Protein 4UA3 (pdb70)

Solvent-accessible surface area: 20603 Å² total

Radius of gyration: 23.06 Å; Cα contacts (8 Å, |Δi|>4): 602; chains: 2; bounding box: 67×51×60 Å

CATH classification: 3.40.630.30

Organism: Schizosaccharomyces pombe (strain 972 / ATCC 24843) (NCBI:txid284812)

Structure (mmCIF, N/CA/C/O backbone):
data_4UA3
#
_entry.id   4UA3
#
_cell.length_a   114.701
_cell.length_b   42.629
_cell.length_c   85.417
_cell.angle_alpha   90.00
_cell.angle_beta   98.68
_cell.angle_gamma   90.00
#
_symmetry.space_group_name_H-M   'C 1 2 1'
#
loop_
_entity.id
_entity.type
_entity.pdbx_description
1 polymer 'Uncharacterized N-acetyltransferase C825.04c'
2 non-polymer 'COENZYME A'
3 non-polymer 'CHLORIDE ION'
4 water water
#
loop_
_atom_site.group_PDB
_atom_site.id
_atom_site.type_symbol
_atom_site.label_atom_id
_atom_site.label_alt_id
_atom_site.label_comp_id
_atom_site.label_asym_id
_atom_site.label_entity_id
_atom_site.label_seq_id
_atom_site.pdbx_PDB_ins_code
_atom_site.Cartn_x
_atom_site.Cartn_y
_atom_site.Cartn_z
_atom_site.occupancy
_atom_site.B_iso_or_equiv
_atom_site.auth_seq_id
_atom_site.auth_comp_id
_atom_site.auth_asym_id
_atom_site.auth_atom_id
_atom_site.pdbx_PDB_model_num
ATOM 1 N N . SER A 1 2 ? 19.391 34.093 12.851 1.00 80.79 12 SER A N 1
ATOM 2 C CA . SER A 1 2 ? 18.661 33.025 12.174 1.00 77.99 12 SER A CA 1
ATOM 3 C C . SER A 1 2 ? 18.781 31.718 12.952 1.00 72.11 12 SER A C 1
ATOM 4 O O . SER A 1 2 ? 19.240 30.706 12.429 1.00 69.75 12 SER A O 1
ATOM 6 N N . ARG A 1 3 ? 18.354 31.744 14.205 1.00 67.39 13 ARG A N 1
ATOM 7 C CA . ARG A 1 3 ? 18.568 30.615 15.101 1.00 71.67 13 ARG A CA 1
ATOM 8 C C . ARG A 1 3 ? 17.399 29.650 15.100 1.00 74.19 13 ARG A C 1
ATOM 9 O O . ARG A 1 3 ? 17.421 28.635 15.799 1.00 74.42 13 ARG A O 1
ATOM 17 N N . ARG A 1 4 ? 16.347 29.995 14.373 1.00 75.28 14 ARG A N 1
ATOM 18 C CA . ARG A 1 4 ? 15.250 29.050 14.205 1.00 75.24 14 ARG A CA 1
ATOM 19 C C . ARG A 1 4 ? 14.766 29.026 12.764 1.00 78.69 14 ARG A C 1
ATOM 20 O O . ARG A 1 4 ? 13.814 29.710 12.392 1.00 79.16 14 ARG A O 1
ATOM 36 N N . VAL A 1 13 ? 56.337 2.988 3.940 1.00 87.45 23 VAL A N 1
ATOM 37 C CA . VAL A 1 13 ? 55.345 3.973 4.351 1.00 85.90 23 VAL A CA 1
ATOM 38 C C . VAL A 1 13 ? 54.304 4.206 3.253 1.00 85.90 23 VAL A C 1
ATOM 39 O O . VAL A 1 13 ? 54.245 5.280 2.655 1.00 87.24 23 VAL A O 1
ATOM 41 N N . THR A 1 14 ? 53.478 3.196 2.997 1.00 83.76 24 THR A N 1
ATOM 42 C CA . THR A 1 14 ? 52.427 3.303 1.991 1.00 79.63 24 THR A CA 1
ATOM 43 C C . THR A 1 14 ? 51.104 3.612 2.694 1.00 75.07 24 THR A C 1
ATOM 44 O O . THR A 1 14 ? 50.623 2.820 3.502 1.00 76.84 24 THR A O 1
ATOM 48 N N . LEU A 1 15 ? 50.518 4.761 2.380 1.00 68.14 25 LEU A N 1
ATOM 49 C CA . LEU A 1 15 ? 49.327 5.204 3.080 1.00 62.06 25 LEU A CA 1
ATOM 50 C C . LEU A 1 15 ? 48.064 4.489 2.609 1.00 61.81 25 LEU A C 1
ATOM 51 O O . LEU A 1 15 ? 47.971 4.035 1.471 1.00 62.49 25 LEU A O 1
ATOM 56 N N . GLU A 1 16 ? 47.083 4.410 3.496 1.00 57.50 26 GLU A N 1
ATOM 57 C CA . GLU A 1 16 ? 45.887 3.626 3.236 1.00 61.75 26 GLU A CA 1
ATOM 58 C C . GLU A 1 16 ? 44.700 4.520 2.873 1.00 59.52 26 GLU A C 1
ATOM 59 O O . GLU A 1 16 ? 44.564 5.624 3.403 1.00 56.06 26 GLU A O 1
ATOM 65 N N . ASP A 1 17 ? 43.861 4.034 1.962 1.00 59.51 27 ASP A N 1
ATOM 66 C CA . ASP A 1 17 ? 42.623 4.714 1.577 1.00 61.01 27 ASP A CA 1
ATOM 67 C C . ASP A 1 17 ? 42.865 6.094 0.953 1.00 56.81 27 ASP A C 1
ATOM 68 O O . ASP A 1 17 ? 42.166 7.057 1.258 1.00 52.26 27 ASP A O 1
ATOM 73 N N . VAL A 1 18 ? 43.836 6.181 0.045 1.00 55.08 28 VAL A N 1
ATOM 74 C CA . VAL A 1 18 ? 44.121 7.448 -0.610 1.00 56.26 28 VAL A CA 1
ATOM 75 C C . VAL A 1 18 ? 42.916 7.920 -1.429 1.00 56.39 28 VAL A C 1
ATOM 76 O O . VAL A 1 18 ? 42.712 9.120 -1.598 1.00 58.45 28 VAL A O 1
ATOM 80 N N . ASP A 1 19 ? 42.079 6.989 -1.880 1.00 56.72 29 ASP A N 1
ATOM 81 C CA . ASP A 1 19 ? 40.868 7.371 -2.607 1.00 56.77 29 ASP A CA 1
ATOM 82 C C . ASP A 1 19 ? 39.986 8.327 -1.799 1.00 55.04 29 ASP A C 1
ATOM 83 O O . ASP A 1 19 ? 39.307 9.179 -2.366 1.00 58.44 29 ASP A O 1
ATOM 88 N N . PHE A 1 20 ? 40.010 8.200 -0.477 1.00 53.32 30 PHE A N 1
ATOM 89 C CA . PHE A 1 20 ? 39.248 9.112 0.360 1.00 53.77 30 PHE A CA 1
ATOM 90 C C . PHE A 1 20 ? 39.669 10.566 0.115 1.00 53.45 30 PHE A C 1
ATOM 91 O O . PHE A 1 20 ? 38.830 11.446 -0.009 1.00 58.42 30 PHE A O 1
ATOM 99 N N . LEU A 1 21 ? 40.971 10.824 0.026 1.00 53.13 31 LEU A N 1
ATOM 100 C CA . LEU A 1 21 ? 41.424 12.197 -0.177 1.00 55.66 31 LEU A CA 1
ATOM 101 C C . LEU A 1 21 ? 41.129 12.690 -1.598 1.00 55.95 31 LEU A C 1
ATOM 102 O O . LEU A 1 21 ? 40.827 13.869 -1.813 1.00 54.42 31 LEU A O 1
ATOM 107 N N . LYS A 1 22 ? 41.243 11.787 -2.562 1.00 57.24 32 LYS A N 1
ATOM 108 C CA . LYS A 1 22 ? 40.923 12.118 -3.951 1.00 57.01 32 LYS A CA 1
ATOM 109 C C . LYS A 1 22 ? 39.463 12.617 -4.006 1.00 57.73 32 LYS A C 1
ATOM 110 O O . LYS A 1 22 ? 39.153 13.606 -4.667 1.00 59.77 32 LYS A O 1
ATOM 116 N N . ASN A 1 23 ? 38.586 11.944 -3.273 1.00 55.65 33 ASN A N 1
ATOM 117 C CA . ASN A 1 23 ? 37.167 12.312 -3.243 1.00 54.55 33 ASN A CA 1
ATOM 118 C C . ASN A 1 23 ? 36.911 13.680 -2.599 1.00 58.39 33 ASN A C 1
ATOM 119 O O . ASN A 1 23 ? 35.836 14.259 -2.764 1.00 61.11 33 ASN A O 1
ATOM 124 N N . LEU A 1 24 ? 37.899 14.181 -1.857 1.00 57.70 34 LEU A N 1
ATOM 125 C CA . LEU A 1 24 ? 37.833 15.500 -1.233 1.00 56.25 34 LEU A CA 1
ATOM 126 C C . LEU A 1 24 ? 38.550 16.610 -2.006 1.00 59.40 34 LEU A C 1
ATOM 127 O O . LEU A 1 24 ? 38.519 17.766 -1.589 1.00 65.93 34 LEU A O 1
ATOM 132 N N . GLY A 1 25 ? 39.226 16.271 -3.100 1.00 59.14 35 GLY A N 1
ATOM 133 C CA . GLY A 1 25 ? 39.972 17.270 -3.850 1.00 56.14 35 GLY A CA 1
ATOM 134 C C . GLY A 1 25 ? 41.285 17.649 -3.169 1.00 56.37 35 GLY A C 1
ATOM 135 O O . GLY A 1 25 ? 41.752 18.785 -3.250 1.00 58.70 35 GLY A O 1
ATOM 136 N N . VAL A 1 26 ? 41.886 16.693 -2.482 1.00 54.61 36 VAL A N 1
ATOM 137 C CA . VAL A 1 26 ? 43.167 16.946 -1.819 1.00 52.92 36 VAL A CA 1
ATOM 138 C C . VAL A 1 26 ? 44.112 15.794 -2.087 1.00 53.12 36 VAL A C 1
ATOM 139 O O . VAL A 1 26 ? 43.683 14.747 -2.570 1.00 52.22 36 VAL A O 1
ATOM 143 N N . TRP A 1 27 ? 45.397 15.991 -1.799 1.00 50.95 37 TRP A N 1
ATOM 144 C CA . TRP A 1 27 ? 46.358 14.909 -1.934 1.00 50.32 37 TRP A CA 1
ATOM 145 C C . TRP A 1 27 ? 47.331 14.909 -0.769 1.00 50.51 37 TRP A C 1
ATOM 146 O O . TRP A 1 27 ? 47.425 15.889 -0.029 1.00 47.96 37 TRP A O 1
ATOM 157 N N . VAL A 1 28 ? 48.036 13.797 -0.595 1.00 49.74 38 VAL A N 1
ATOM 158 C CA . VAL A 1 28 ? 48.890 13.614 0.569 1.00 49.05 38 VAL A CA 1
ATOM 159 C C . VAL A 1 28 ? 50.317 13.322 0.127 1.00 48.16 38 VAL A C 1
ATOM 160 O O . VAL A 1 28 ? 50.568 12.698 -0.927 1.00 47.03 38 VAL A O 1
ATOM 164 N N . GLU A 1 29 ? 51.247 13.817 0.922 1.00 45.47 39 GLU A N 1
ATOM 165 C CA . GLU A 1 29 ? 52.669 13.518 0.761 1.00 47.95 39 GLU A CA 1
ATOM 166 C C . GLU A 1 29 ? 53.208 13.161 2.132 1.00 49.63 39 GLU A C 1
ATOM 167 O O . GLU A 1 29 ? 52.642 13.572 3.161 1.00 49.96 39 GLU A O 1
ATOM 173 N N . ILE A 1 30 ? 54.260 12.351 2.143 1.00 46.84 40 ILE A N 1
ATOM 174 C CA . ILE A 1 30 ? 54.967 12.008 3.366 1.00 52.60 40 ILE A CA 1
ATOM 175 C C . ILE A 1 30 ? 56.322 12.691 3.313 1.00 54.76 40 ILE A C 1
ATOM 176 O O . ILE A 1 30 ? 57.017 12.604 2.293 1.00 56.59 40 ILE A O 1
ATOM 181 N N . TYR A 1 31 ? 56.710 13.351 4.393 1.00 55.12 41 TYR A N 1
ATOM 182 C CA . TYR A 1 31 ? 58.015 14.016 4.434 1.00 57.53 41 TYR A CA 1
ATOM 183 C C . TYR A 1 31 ? 58.875 13.466 5.533 1.00 58.40 41 TYR A C 1
ATOM 184 O O . TYR A 1 31 ? 58.379 13.200 6.637 1.00 64.15 41 TYR A O 1
ATOM 193 N N . HIS A 1 32 ? 60.168 13.318 5.257 1.00 53.30 42 HIS A N 1
ATOM 194 C CA . HIS A 1 32 ? 61.088 12.984 6.332 1.00 55.54 42 HIS A CA 1
ATOM 195 C C . HIS A 1 32 ? 61.433 14.235 7.120 1.00 51.28 42 HIS A C 1
ATOM 196 O O . HIS A 1 32 ? 61.566 14.199 8.338 1.00 51.61 42 HIS A O 1
ATOM 203 N N . HIS A 1 33 ? 61.545 15.347 6.406 1.00 48.52 43 HIS A N 1
ATOM 204 C CA . HIS A 1 33 ? 61.903 16.637 6.984 1.00 48.78 43 HIS A CA 1
ATOM 205 C C . HIS A 1 33 ? 61.201 17.712 6.198 1.00 50.70 43 HIS A C 1
ATOM 206 O O . HIS A 1 33 ? 61.023 17.576 4.980 1.00 53.79 43 HIS A O 1
ATOM 213 N N . LEU A 1 34 ? 60.823 18.797 6.851 1.00 48.93 44 LEU A N 1
ATOM 214 C CA . LEU A 1 34 ? 60.156 19.838 6.100 1.00 50.18 44 LEU A CA 1
ATOM 215 C C . LEU A 1 34 ? 61.188 20.768 5.453 1.00 51.85 44 LEU A C 1
ATOM 216 O O . LEU A 1 34 ? 62.113 21.272 6.105 1.00 52.53 44 LEU A O 1
ATOM 221 N N . GLU A 1 35 ? 61.025 20.964 4.146 1.00 50.82 45 GLU A N 1
ATOM 222 C CA . GLU A 1 35 ? 61.727 21.990 3.403 1.00 53.71 45 GLU A CA 1
ATOM 223 C C . GLU A 1 35 ? 61.337 23.380 3.936 1.00 54.97 45 GLU A C 1
ATOM 224 O O . GLU A 1 35 ? 60.268 23.544 4.525 1.00 57.09 45 GLU A O 1
ATOM 230 N N . LYS A 1 36 ? 62.195 24.375 3.713 1.00 56.22 46 LYS A N 1
ATOM 231 C CA . LYS A 1 36 ? 62.038 25.704 4.311 1.00 59.19 46 LYS A CA 1
ATOM 232 C C . LYS A 1 36 ? 60.659 26.348 4.156 1.00 60.12 46 LYS A C 1
ATOM 233 O O . LYS A 1 36 ? 60.095 26.838 5.130 1.00 59.32 46 LYS A O 1
ATOM 239 N N . GLY A 1 37 ? 60.121 26.349 2.939 1.00 59.99 47 GLY A N 1
ATOM 240 C CA . GLY A 1 37 ? 58.825 26.962 2.698 1.00 58.76 47 GLY A CA 1
ATOM 241 C C . GLY A 1 37 ? 57.690 26.281 3.447 1.00 58.26 47 GLY A C 1
ATOM 242 O O . GLY A 1 37 ? 56.842 26.929 4.066 1.00 58.05 47 GLY A O 1
ATOM 243 N N . LEU A 1 38 ? 57.688 24.957 3.392 1.00 56.83 48 LEU A N 1
ATOM 244 C CA . LEU A 1 38 ? 56.616 24.154 3.955 1.00 56.00 48 LEU A CA 1
ATOM 245 C C . LEU A 1 38 ? 56.711 24.156 5.487 1.00 59.09 48 LEU A C 1
ATOM 246 O O . LEU A 1 38 ? 55.699 24.064 6.188 1.00 59.12 48 LEU A O 1
ATOM 251 N N . LEU A 1 39 ? 57.935 24.245 6.000 1.00 60.84 49 LEU A N 1
ATOM 252 C CA . LEU A 1 39 ? 58.146 24.414 7.436 1.00 61.40 49 LEU A CA 1
ATOM 253 C C . LEU A 1 39 ? 57.357 25.617 7.926 1.00 60.06 49 LEU A C 1
ATOM 254 O O . LEU A 1 39 ? 56.601 25.531 8.900 1.00 58.98 49 LEU A O 1
ATOM 259 N N . GLN A 1 40 ? 57.512 26.732 7.219 1.00 60.08 50 GLN A N 1
ATOM 260 C CA . GLN A 1 40 ? 56.828 27.964 7.579 1.00 59.89 50 GLN A CA 1
ATOM 261 C C . GLN A 1 40 ? 55.306 27.830 7.481 1.00 59.29 50 GLN A C 1
ATOM 262 O O . GLN A 1 40 ? 54.580 28.371 8.322 1.00 58.67 50 GLN A O 1
ATOM 268 N N . GLN A 1 41 ? 54.824 27.100 6.473 1.00 58.54 51 GLN A N 1
ATOM 269 C CA . GLN A 1 41 ? 53.381 26.890 6.307 1.00 60.68 51 GLN A CA 1
ATOM 270 C C . GLN A 1 41 ? 52.790 26.051 7.445 1.00 56.98 51 GLN A C 1
ATOM 271 O O . GLN A 1 41 ? 51.727 26.371 7.992 1.00 56.35 51 GLN A O 1
ATOM 277 N N . CYS A 1 42 ? 53.488 24.982 7.812 1.00 53.55 52 CYS A N 1
ATOM 278 C CA . CYS A 1 42 ? 53.027 24.129 8.899 1.00 52.82 52 CYS A CA 1
ATOM 279 C C . CYS A 1 42 ? 53.047 24.897 10.202 1.00 54.30 52 CYS A C 1
ATOM 280 O O . CYS A 1 42 ? 52.127 24.780 11.000 1.00 54.59 52 CYS A O 1
ATOM 283 N N . PHE A 1 43 ? 54.084 25.703 10.402 1.00 57.65 53 PHE A N 1
ATOM 284 C CA . PHE A 1 43 ? 54.179 26.543 11.586 1.00 58.93 53 PHE A CA 1
ATOM 285 C C . PHE A 1 43 ? 52.969 27.475 11.643 1.00 63.40 53 PHE A C 1
ATOM 286 O O . PHE A 1 43 ? 52.350 27.628 12.696 1.00 62.84 53 PHE A O 1
ATOM 294 N N . ASN A 1 44 ? 52.616 28.067 10.501 1.00 64.96 54 ASN A N 1
ATOM 295 C CA . ASN A 1 44 ? 51.467 28.966 10.441 1.00 66.38 54 ASN A CA 1
ATOM 296 C C . ASN A 1 44 ? 50.178 28.278 10.866 1.00 68.01 54 ASN A C 1
ATOM 297 O O . ASN A 1 44 ? 49.346 28.878 11.544 1.00 70.06 54 ASN A O 1
ATOM 302 N N . LEU A 1 45 ? 50.018 27.014 10.487 1.00 65.63 55 LEU A N 1
ATOM 303 C CA . LEU A 1 45 ? 48.807 26.296 10.846 1.00 63.67 55 LEU A CA 1
ATOM 304 C C . LEU A 1 45 ? 48.801 26.003 12.343 1.00 62.81 55 LEU A C 1
ATOM 305 O O . LEU A 1 45 ? 47.791 26.222 13.015 1.00 61.44 55 LEU A O 1
ATOM 310 N N . VAL A 1 46 ? 49.927 25.513 12.860 1.00 61.32 56 VAL A N 1
ATOM 311 C CA . VAL A 1 46 ? 50.041 25.262 14.304 1.00 60.52 56 VAL A CA 1
ATOM 312 C C . VAL A 1 46 ? 49.756 26.532 15.097 1.00 62.88 56 VAL A C 1
ATOM 313 O O . VAL A 1 46 ? 48.993 26.505 16.074 1.00 64.95 56 VAL A O 1
ATOM 317 N N . LYS A 1 47 ? 50.365 27.643 14.694 1.00 62.89 57 LYS A N 1
ATOM 318 C CA . LYS A 1 47 ? 50.197 28.891 15.437 1.00 67.05 57 LYS A CA 1
ATOM 319 C C . LYS A 1 47 ? 48.744 29.357 15.403 1.00 69.78 57 LYS A C 1
ATOM 320 O O . LYS A 1 47 ? 48.180 29.723 16.439 1.00 67.52 57 LYS A O 1
ATOM 326 N N . LYS A 1 48 ? 48.145 29.343 14.212 1.00 70.35 58 LYS A N 1
ATOM 327 C CA . LYS A 1 48 ? 46.753 29.750 14.050 1.00 70.41 58 LYS A CA 1
ATOM 328 C C . LYS A 1 48 ? 45.822 28.926 14.929 1.00 70.20 58 LYS A C 1
ATOM 329 O O . LYS A 1 48 ? 44.955 29.470 15.621 1.00 70.83 58 LYS A O 1
ATOM 335 N N . ASN A 1 49 ? 46.035 27.618 14.942 1.00 69.60 59 ASN A N 1
ATOM 336 C CA . ASN A 1 49 ? 45.166 26.718 15.693 1.00 70.62 59 ASN A CA 1
ATOM 337 C C . ASN A 1 49 ? 45.411 26.692 17.205 1.00 70.11 59 ASN A C 1
ATOM 338 O O . ASN A 1 49 ? 44.475 26.512 17.980 1.00 71.03 59 ASN A O 1
ATOM 351 N N . GLU A 1 51 ? 47.916 28.788 19.296 1.00 69.32 61 GLU A N 1
ATOM 352 C CA . GLU A 1 51 ? 48.577 29.818 20.107 1.00 72.00 61 GLU A CA 1
ATOM 353 C C . GLU A 1 51 ? 47.851 30.125 21.419 1.00 73.72 61 GLU A C 1
ATOM 354 O O . GLU A 1 51 ? 48.475 30.195 22.478 1.00 75.07 61 GLU A O 1
ATOM 360 N N . ALA A 1 52 ? 46.536 30.281 21.352 1.00 74.95 62 ALA A N 1
ATOM 361 C CA . ALA A 1 52 ? 45.764 30.635 22.540 1.00 78.04 62 ALA A CA 1
ATOM 362 C C . ALA A 1 52 ? 45.862 29.548 23.602 1.00 74.68 62 ALA A C 1
ATOM 363 O O . ALA A 1 52 ? 46.059 29.838 24.784 1.00 77.56 62 ALA A O 1
ATOM 365 N N . LEU A 1 53 ? 45.741 28.298 23.168 1.00 68.75 63 LEU A N 1
ATOM 366 C CA . LEU A 1 53 ? 45.838 27.147 24.060 1.00 68.21 63 LEU A CA 1
ATOM 367 C C . LEU A 1 53 ? 47.216 27.048 24.720 1.00 69.89 63 LEU A C 1
ATOM 368 O O . LEU A 1 53 ? 47.328 26.722 25.900 1.00 73.33 63 LEU A O 1
ATOM 373 N N . TYR A 1 54 ? 48.267 27.307 23.946 1.00 69.78 64 TYR A N 1
ATOM 374 C CA . TYR A 1 54 ? 49.622 27.313 24.489 1.00 68.18 64 TYR A CA 1
ATOM 375 C C . TYR A 1 54 ? 49.793 28.447 25.510 1.00 73.11 64 TYR A C 1
ATOM 376 O O . TYR A 1 54 ? 50.375 28.252 26.589 1.00 74.02 64 TYR A O 1
ATOM 385 N N . ARG A 1 55 ? 49.255 29.618 25.178 1.00 77.86 65 ARG A N 1
ATOM 386 C CA . ARG A 1 55 ? 49.376 30.800 26.026 1.00 78.07 65 ARG A CA 1
ATOM 387 C C . ARG A 1 55 ? 48.782 30.580 27.423 1.00 79.41 65 ARG A C 1
ATOM 388 O O . ARG A 1 55 ? 49.415 30.905 28.435 1.00 79.69 65 ARG A O 1
ATOM 390 N N . GLN A 1 56 ? 47.578 30.018 27.474 1.00 76.30 66 GLN A N 1
ATOM 391 C CA . GLN A 1 56 ? 46.892 29.756 28.747 1.00 76.22 66 GLN A CA 1
ATOM 392 C C . GLN A 1 56 ? 47.449 28.561 29.537 1.00 73.50 66 GLN A C 1
ATOM 393 O O . GLN A 1 56 ? 47.102 28.362 30.709 1.00 74.79 66 GLN A O 1
ATOM 399 N N . SER A 1 57 ? 48.334 27.782 28.922 1.00 72.75 67 SER A N 1
ATOM 400 C CA . SER A 1 57 ? 48.929 26.639 29.611 1.00 71.94 67 SER A CA 1
ATOM 401 C C . SER A 1 57 ? 50.230 27.015 30.319 1.00 74.39 67 SER A C 1
ATOM 402 O O . SER A 1 57 ? 50.794 28.083 30.075 1.00 77.16 67 SER A O 1
ATOM 405 N N . SER A 1 58 ? 50.705 26.120 31.183 1.00 73.12 68 SER A N 1
ATOM 406 C CA . SER A 1 58 ? 51.968 26.316 31.887 1.00 73.46 68 SER A CA 1
ATOM 407 C C . SER A 1 58 ? 53.164 26.304 30.944 1.00 74.83 68 SER A C 1
ATOM 408 O O . SER A 1 58 ? 54.249 26.768 31.303 1.00 79.32 68 SER A O 1
ATOM 411 N N . PHE A 1 59 ? 52.958 25.754 29.747 1.00 72.17 69 PHE A N 1
ATOM 412 C CA . PHE A 1 59 ? 54.015 25.607 28.752 1.00 71.80 69 PHE A CA 1
ATOM 413 C C . PHE A 1 59 ? 54.346 26.931 28.060 1.00 73.07 69 PHE A C 1
ATOM 414 O O . PHE A 1 59 ? 55.480 27.145 27.623 1.00 73.63 69 PHE A O 1
ATOM 422 N N . GLY A 1 60 ? 53.348 27.800 27.923 1.00 72.35 70 GLY A N 1
ATOM 423 C CA . GLY A 1 60 ? 53.543 29.048 27.209 1.00 71.78 70 GLY A CA 1
ATOM 424 C C . GLY A 1 60 ? 53.696 28.860 25.710 1.00 75.43 70 GLY A C 1
ATOM 425 O O . GLY A 1 60 ? 53.710 27.733 25.209 1.00 74.68 70 GLY A O 1
ATOM 426 N N . TRP A 1 61 ? 53.792 29.977 24.994 1.00 77.22 71 TRP A N 1
ATOM 427 C CA . TRP A 1 61 ? 54.031 29.962 23.553 1.00 79.33 71 TRP A CA 1
ATOM 428 C C . TRP A 1 61 ? 55.249 30.806 23.205 1.00 80.19 71 TRP A C 1
ATOM 429 O O . TRP A 1 61 ? 55.395 31.929 23.690 1.00 81.57 71 TRP A O 1
ATOM 440 N N . ASP A 1 62 ? 56.127 30.260 22.370 1.00 79.71 72 ASP A N 1
ATOM 441 C CA . ASP A 1 62 ? 57.232 31.032 21.819 1.00 81.55 72 ASP A CA 1
ATOM 442 C C . ASP A 1 62 ? 57.394 30.641 20.364 1.00 80.43 72 ASP A C 1
ATOM 443 O O . ASP A 1 62 ? 57.689 29.482 20.063 1.00 81.47 72 ASP A O 1
ATOM 448 N N . ASP A 1 63 ? 57.183 31.609 19.474 1.00 78.84 73 ASP A N 1
ATOM 449 C CA . ASP A 1 63 ? 57.310 31.402 18.040 1.00 78.68 73 ASP A CA 1
ATOM 450 C C . ASP A 1 63 ? 58.611 30.682 17.695 1.00 82.07 73 ASP A C 1
ATOM 451 O O . ASP A 1 63 ? 58.603 29.642 17.031 1.00 83.18 73 ASP A O 1
ATOM 456 N N . SER A 1 64 ? 59.719 31.217 18.193 1.00 82.57 74 SER A N 1
ATOM 457 C CA . SER A 1 64 ? 61.037 30.686 17.881 1.00 84.59 74 SER A CA 1
ATOM 458 C C . SER A 1 64 ? 61.218 29.263 18.416 1.00 83.16 74 SER A C 1
ATOM 459 O O . SER A 1 64 ? 61.906 28.444 17.803 1.00 85.18 74 SER A O 1
ATOM 462 N N . GLU A 1 65 ? 60.575 28.967 19.543 1.00 79.83 75 GLU A N 1
ATOM 463 C CA . GLU A 1 65 ? 60.702 27.662 20.184 1.00 73.85 75 GLU A CA 1
ATOM 464 C C . GLU A 1 65 ? 59.886 26.594 19.462 1.00 69.61 75 GLU A C 1
ATOM 465 O O . GLU A 1 65 ? 60.334 25.461 19.293 1.00 69.96 75 GLU A O 1
ATOM 471 N N . LYS A 1 66 ? 58.683 26.957 19.039 1.00 67.63 76 LYS A N 1
ATOM 472 C CA . LYS A 1 66 ? 57.852 26.024 18.292 1.00 66.60 76 LYS A CA 1
ATOM 473 C C . LYS A 1 66 ? 58.506 25.713 16.953 1.00 66.07 76 LYS A C 1
ATOM 474 O O . LYS A 1 66 ? 58.450 24.579 16.478 1.00 66.56 76 LYS A O 1
ATOM 480 N N . LEU A 1 67 ? 59.126 26.722 16.347 1.00 63.45 77 LEU A N 1
ATOM 481 C CA . LEU A 1 67 ? 59.787 26.545 15.058 1.00 69.36 77 LEU A CA 1
ATOM 482 C C . LEU A 1 67 ? 60.929 25.530 15.154 1.00 67.72 77 LEU A C 1
ATOM 483 O O . LEU A 1 67 ? 61.015 24.604 14.347 1.00 68.64 77 LEU A O 1
ATOM 488 N N . LYS A 1 68 ? 61.788 25.693 16.157 1.00 68.53 78 LYS A N 1
ATOM 489 C CA . LYS A 1 68 ? 62.931 24.800 16.340 1.00 67.38 78 LYS A CA 1
ATOM 490 C C . LYS A 1 68 ? 62.468 23.367 16.579 1.00 66.79 78 LYS A C 1
ATOM 491 O O . LYS A 1 68 ? 63.061 22.412 16.068 1.00 69.96 78 LYS A O 1
ATOM 494 N N . GLU A 1 69 ? 61.394 23.224 17.345 1.00 63.01 79 GLU A N 1
ATOM 495 C CA . GLU A 1 69 ? 60.803 21.914 17.580 1.00 60.03 79 GLU A CA 1
ATOM 496 C C . GLU A 1 69 ? 60.403 21.231 16.269 1.00 57.25 79 GLU A C 1
ATOM 497 O O . GLU A 1 69 ? 60.661 20.048 16.058 1.00 54.65 79 GLU A O 1
ATOM 511 N N . GLU A 1 71 ? 61.564 21.574 13.402 1.00 56.54 81 GLU A N 1
ATOM 512 C CA . GLU A 1 71 ? 62.745 21.235 12.609 1.00 59.03 81 GLU A CA 1
ATOM 513 C C . GLU A 1 71 ? 63.481 19.982 13.097 1.00 55.36 81 GLU A C 1
ATOM 514 O O . GLU A 1 71 ? 64.454 19.564 12.476 1.00 57.65 81 GLU A O 1
ATOM 528 N N . GLU A 1 73 ? 65.025 16.518 13.676 1.00 55.20 83 GLU A N 1
ATOM 529 C CA . GLU A 1 73 ? 65.215 15.460 12.685 1.00 58.49 83 GLU A CA 1
ATOM 530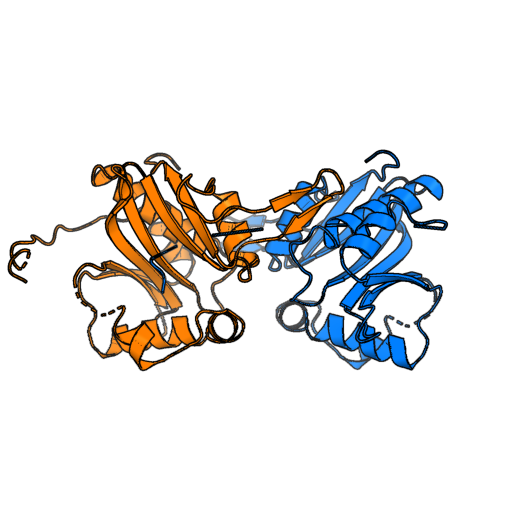 C C . GLU A 1 73 ? 64.318 14.247 12.906 1.00 54.99 83 GLU A C 1
ATOM 531 O O . GLU A 1 73 ? 63.951 13.555 11.957 1.00 54.60 83 GLU A O 1
ATOM 537 N N . LYS A 1 74 ? 63.950 14.001 14.159 1.00 52.44 84 LYS A N 1
ATOM 538 C CA . LYS A 1 74 ? 63.193 12.800 14.485 1.00 52.33 84 LYS A CA 1
ATOM 539 C C . LYS A 1 74 ? 61.743 12.852 14.009 1.00 52.51 84 LYS A C 1
ATOM 540 O O . LYS A 1 74 ? 61.079 11.823 13.952 1.00 58.79 84 LYS A O 1
ATOM 546 N N . LEU A 1 75 ? 61.252 14.043 13.693 1.00 48.38 85 LEU A N 1
ATOM 547 C CA . LEU A 1 75 ? 59.837 14.202 13.365 1.00 46.31 85 LEU A CA 1
ATOM 548 C C . LEU A 1 75 ? 59.573 13.879 11.897 1.00 46.65 85 LEU A C 1
ATOM 549 O O . LEU A 1 75 ? 60.233 14.422 11.014 1.00 47.05 85 LEU A O 1
ATOM 554 N N . GLU A 1 76 ? 58.586 13.028 11.650 1.00 45.18 86 GLU A N 1
ATOM 555 C CA . GLU A 1 76 ? 58.143 12.721 10.295 1.00 47.32 86 GLU A CA 1
ATOM 556 C C . GLU A 1 76 ? 56.814 13.420 10.070 1.00 44.89 86 GLU A C 1
ATOM 557 O O . GLU A 1 76 ? 56.052 13.625 11.025 1.00 42.96 86 GLU A O 1
ATOM 563 N N . TYR A 1 77 ? 56.549 13.826 8.829 1.00 42.77 87 TYR A N 1
ATOM 564 C CA . TYR A 1 77 ? 55.330 14.586 8.548 1.00 44.49 87 TYR A CA 1
ATOM 565 C C . TYR A 1 77 ? 54.440 13.938 7.491 1.00 43.95 87 TYR A C 1
ATOM 566 O O . TYR A 1 77 ? 54.912 13.532 6.417 1.00 45.64 87 TYR A O 1
ATOM 575 N N . ILE A 1 78 ? 53.150 13.817 7.805 1.00 44.51 88 ILE A N 1
ATOM 576 C CA . ILE A 1 78 ? 52.147 13.467 6.804 1.00 42.91 88 ILE A CA 1
ATOM 577 C C . ILE A 1 78 ? 51.351 14.715 6.447 1.00 42.63 88 ILE A C 1
ATOM 578 O O . ILE A 1 78 ? 50.611 15.216 7.286 1.00 46.45 88 ILE A O 1
ATOM 583 N N . CYS A 1 79 ? 51.475 15.209 5.214 1.00 44.27 89 CYS A N 1
ATOM 584 C CA . CYS A 1 79 ? 50.905 16.508 4.843 1.00 45.71 89 CYS A CA 1
ATOM 585 C C . CYS A 1 79 ? 49.836 16.388 3.767 1.00 47.39 89 CYS A C 1
ATOM 586 O O . CYS A 1 79 ? 50.012 15.644 2.809 1.00 45.94 89 CYS A O 1
ATOM 589 N N . ILE A 1 80 ? 48.746 17.139 3.929 1.00 47.43 90 ILE A N 1
ATOM 590 C CA . ILE A 1 80 ? 47.654 17.151 2.966 1.00 48.91 90 ILE A CA 1
ATOM 591 C C . ILE A 1 80 ? 47.517 18.531 2.309 1.00 48.89 90 ILE A C 1
ATOM 592 O O . ILE A 1 80 ? 47.501 19.556 2.990 1.00 49.98 90 ILE A O 1
ATOM 597 N N . PHE A 1 81 ? 47.435 18.553 0.979 1.00 51.84 91 PHE A N 1
ATOM 598 C CA . PHE A 1 81 ? 47.345 19.801 0.226 1.00 49.01 91 PHE A CA 1
ATOM 599 C C . PHE A 1 81 ? 46.089 19.845 -0.658 1.00 55.52 91 PHE A C 1
ATOM 600 O O . PHE A 1 81 ? 45.616 18.807 -1.123 1.00 56.84 91 PHE A O 1
ATOM 608 N N . GLU A 1 82 ? 45.582 21.050 -0.913 1.00 53.28 92 GLU A N 1
ATOM 609 C CA . GLU A 1 82 ? 44.412 21.241 -1.756 1.00 55.10 92 GLU A CA 1
ATOM 610 C C . GLU A 1 82 ? 44.799 21.179 -3.238 1.00 54.79 92 GLU A C 1
ATOM 611 O O . GLU A 1 82 ? 45.705 21.886 -3.668 1.00 54.55 92 GLU A O 1
ATOM 617 N N . LYS A 1 83 ? 44.104 20.351 -4.011 1.00 52.99 93 LYS A N 1
ATOM 618 C CA . LYS A 1 83 ? 44.440 20.164 -5.422 1.00 56.18 93 LYS A CA 1
ATOM 619 C C . LYS A 1 83 ? 44.370 21.470 -6.210 1.00 61.17 93 LYS A C 1
ATOM 620 O O . LYS A 1 83 ? 45.240 21.752 -7.021 1.00 65.96 93 LYS A O 1
ATOM 623 N N . THR A 1 84 ? 43.353 22.283 -5.961 1.00 64.66 94 THR A N 1
ATOM 624 C CA . THR A 1 84 ? 43.217 23.500 -6.751 1.00 68.44 94 THR A CA 1
ATOM 625 C C . THR A 1 84 ? 44.307 24.510 -6.372 1.00 69.82 94 THR A C 1
ATOM 626 O O . THR A 1 84 ? 45.108 24.915 -7.221 1.00 71.78 94 THR A O 1
ATOM 630 N N . SER A 1 85 ? 44.362 24.883 -5.098 1.00 67.23 95 SER A N 1
ATOM 631 C CA . SER A 1 85 ? 45.283 25.926 -4.634 1.00 67.68 95 SER A CA 1
ATOM 632 C C . SER A 1 85 ? 46.737 25.466 -4.431 1.00 63.94 95 SER A C 1
ATOM 633 O O . SER A 1 85 ? 47.648 26.291 -4.399 1.00 64.89 95 SER A O 1
ATOM 636 N N . LYS A 1 86 ? 46.944 24.162 -4.284 1.00 63.54 96 LYS A N 1
ATOM 637 C CA . LYS A 1 86 ? 48.263 23.588 -3.965 1.00 63.16 96 LYS A CA 1
ATOM 638 C C . LYS A 1 86 ? 48.817 24.100 -2.618 1.00 60.80 96 LYS A C 1
ATOM 639 O O . LYS A 1 86 ? 50.024 24.035 -2.348 1.00 55.40 96 LYS A O 1
ATOM 645 N N . LYS A 1 87 ? 47.909 24.590 -1.782 1.00 59.03 97 LYS A N 1
ATOM 646 C CA . LYS A 1 87 ? 48.217 25.069 -0.432 1.00 56.03 97 LYS A CA 1
ATOM 647 C C . LYS A 1 87 ? 48.096 23.955 0.604 1.00 52.91 97 LYS A C 1
ATOM 648 O O . LYS A 1 87 ? 47.294 23.040 0.439 1.00 48.94 97 LYS A O 1
ATOM 654 N N . LEU A 1 88 ? 48.901 24.026 1.665 1.00 52.27 98 LEU A N 1
ATOM 655 C CA . LEU A 1 88 ? 48.737 23.120 2.800 1.00 52.24 98 LEU A CA 1
ATOM 656 C C . LEU A 1 88 ? 47.393 23.357 3.500 1.00 52.69 98 LEU A C 1
ATOM 657 O O . LEU A 1 88 ? 47.031 24.497 3.812 1.00 55.93 98 LEU A O 1
ATOM 662 N N . VAL A 1 89 ? 46.649 22.284 3.746 1.00 51.09 99 VAL A N 1
ATOM 663 C CA . VAL A 1 89 ? 45.418 22.400 4.517 1.00 51.30 99 VAL A CA 1
ATOM 664 C C . VAL A 1 89 ? 45.428 21.544 5.789 1.00 52.43 99 VAL A C 1
ATOM 665 O O . VAL A 1 89 ? 44.486 21.610 6.578 1.00 55.37 99 VAL A O 1
ATOM 669 N N . GLY A 1 90 ? 46.477 20.753 5.989 1.00 48.40 100 GLY A N 1
ATOM 670 C CA . GLY A 1 90 ? 46.550 19.913 7.176 1.00 50.06 100 GLY A CA 1
ATOM 671 C C . GLY A 1 90 ? 47.771 19.013 7.266 1.00 49.75 100 GLY A C 1
ATOM 672 O O . GLY A 1 90 ? 48.427 18.729 6.265 1.00 49.09 100 GLY A O 1
ATOM 673 N N . PHE A 1 91 ? 48.109 18.579 8.475 1.00 45.18 101 PHE A N 1
ATOM 674 C CA . PHE A 1 91 ? 49.195 17.618 8.610 1.00 41.14 101 PHE A CA 1
ATOM 675 C C . PHE A 1 91 ? 49.150 16.893 9.934 1.00 43.94 101 PHE A C 1
ATOM 676 O O . PHE A 1 91 ? 48.417 17.282 10.855 1.00 43.36 101 PHE A O 1
ATOM 684 N N . LEU A 1 92 ? 49.914 15.811 10.006 1.00 44.16 102 LEU A N 1
ATOM 685 C CA . LEU A 1 92 ? 50.142 15.107 11.262 1.00 45.73 102 LEU A CA 1
ATOM 686 C C . LEU A 1 92 ? 51.648 14.879 11.349 1.00 46.35 102 LEU A C 1
ATOM 687 O O . LEU A 1 92 ? 52.280 14.493 10.344 1.00 47.78 102 LEU A O 1
ATOM 692 N N . SER A 1 93 ? 52.232 15.159 12.512 1.00 44.49 103 SER A N 1
ATOM 693 C CA . SER A 1 93 ? 53.658 14.910 12.723 1.00 42.93 103 SER A CA 1
ATOM 694 C C . SER A 1 93 ? 53.877 13.978 13.915 1.00 42.83 103 SER A C 1
ATOM 695 O O . SER A 1 93 ? 53.100 13.998 14.879 1.00 43.73 103 SER A O 1
ATOM 698 N N . PHE A 1 94 ? 54.928 13.166 13.849 1.00 40.65 104 PHE A N 1
ATOM 699 C CA . PHE A 1 94 ? 55.152 12.133 14.851 1.00 41.03 104 PHE A CA 1
ATOM 700 C C . PHE A 1 94 ? 56.610 11.702 14.918 1.00 43.16 104 PHE A C 1
ATOM 701 O O . PHE A 1 94 ? 57.368 11.916 13.974 1.00 44.20 104 PHE A O 1
ATOM 709 N N . GLU A 1 95 ? 56.966 11.056 16.023 1.00 44.65 105 GLU A N 1
ATOM 710 C CA . GLU A 1 95 ? 58.269 10.411 16.156 1.00 45.71 105 GLU A CA 1
ATOM 711 C C . GLU A 1 95 ? 58.065 8.965 16.589 1.00 49.05 105 GLU A C 1
ATOM 712 O O . GLU A 1 95 ? 57.070 8.641 17.251 1.00 48.69 105 GLU A O 1
ATOM 718 N N . ASP A 1 96 ? 58.975 8.093 16.167 1.00 49.87 106 ASP A N 1
ATOM 719 C CA . ASP A 1 96 ? 59.041 6.727 16.675 1.00 51.23 106 ASP A CA 1
ATOM 720 C C . ASP A 1 96 ? 59.890 6.712 17.929 1.00 51.30 106 ASP A C 1
ATOM 721 O O . ASP A 1 96 ? 61.071 7.079 17.890 1.00 48.08 106 ASP A O 1
ATOM 726 N N . THR A 1 97 ? 59.321 6.268 19.038 1.00 49.46 107 THR A N 1
ATOM 727 C CA . THR A 1 97 ? 60.072 6.352 20.271 1.00 50.35 107 THR A CA 1
ATOM 728 C C . THR A 1 97 ? 59.630 5.312 21.290 1.00 52.53 107 THR A C 1
ATOM 729 O O . THR A 1 97 ? 58.959 4.340 20.954 1.00 55.05 107 THR A O 1
ATOM 733 N N . VAL A 1 98 ? 60.065 5.489 22.526 1.00 52.43 108 VAL A N 1
ATOM 734 C CA . VAL A 1 98 ? 59.645 4.612 23.612 1.00 49.99 108 VAL A CA 1
ATOM 735 C C . VAL A 1 98 ? 59.130 5.495 24.741 1.00 52.50 108 VAL A C 1
ATOM 736 O O . VAL A 1 98 ? 59.706 6.548 25.019 1.00 53.98 108 VAL A O 1
ATOM 740 N N . GLU A 1 99 ? 58.021 5.077 25.354 1.00 53.70 109 GLU A N 1
ATOM 741 C CA . GLU A 1 99 ? 57.404 5.779 26.478 1.00 52.90 109 GLU A CA 1
ATOM 742 C C . GLU A 1 99 ? 57.152 4.796 27.593 1.00 55.90 109 GLU A C 1
ATOM 743 O O . GLU A 1 99 ? 56.370 3.865 27.418 1.00 56.47 109 GLU A O 1
ATOM 749 N N . ALA A 1 100 ? 57.830 4.983 28.721 1.00 57.59 110 ALA A N 1
ATOM 750 C CA . ALA A 1 100 ? 57.668 4.101 29.878 1.00 60.21 110 ALA A CA 1
ATOM 751 C C . ALA A 1 100 ? 57.802 2.637 29.470 1.00 60.19 110 ALA A C 1
ATOM 752 O O . ALA A 1 100 ? 56.972 1.806 29.823 1.00 62.12 110 ALA A O 1
ATOM 754 N N . GLY A 1 101 ? 58.837 2.341 28.695 1.00 58.01 111 GLY A N 1
ATOM 755 C CA . GLY A 1 101 ? 59.107 0.980 28.281 1.00 58.95 111 GLY A CA 1
ATOM 756 C C . GLY A 1 101 ? 58.303 0.500 27.084 1.00 62.25 111 GLY A C 1
ATOM 757 O O . GLY A 1 101 ? 58.589 -0.563 26.537 1.00 64.58 111 GLY A O 1
ATOM 758 N N . LEU A 1 102 ? 57.321 1.284 26.648 1.00 62.39 112 LEU A N 1
ATOM 759 C CA . LEU A 1 102 ? 56.443 0.851 25.562 1.00 60.36 112 LEU A CA 1
ATOM 760 C C . LEU A 1 102 ? 56.837 1.474 24.235 1.00 59.85 112 LEU A C 1
ATOM 761 O O . LEU A 1 102 ? 56.977 2.693 24.144 1.00 61.85 112 LEU A O 1
ATOM 766 N N . THR A 1 103 ? 57.015 0.645 23.205 1.00 59.53 113 THR A N 1
ATOM 767 C CA . THR A 1 103 ? 57.285 1.166 21.867 1.00 59.44 113 THR A CA 1
ATOM 768 C C . THR A 1 103 ? 56.069 1.934 21.381 1.00 54.72 113 THR A C 1
ATOM 769 O O . THR A 1 103 ? 54.928 1.471 21.516 1.00 56.76 113 THR A O 1
ATOM 773 N N . CYS A 1 104 ? 56.293 3.110 20.812 1.00 50.79 114 CYS A N 1
ATOM 774 C CA . CYS A 1 104 ? 55.151 3.885 20.357 1.00 49.15 114 CYS A CA 1
ATOM 775 C C . CYS A 1 104 ? 55.445 4.834 19.211 1.00 50.45 114 CYS A C 1
ATOM 776 O O . CYS A 1 104 ? 56.601 5.158 18.903 1.00 49.75 114 CYS A O 1
ATOM 779 N N . LEU A 1 105 ? 54.367 5.226 18.552 1.00 48.92 115 LEU A N 1
ATOM 780 C CA . LEU A 1 105 ? 54.373 6.392 17.704 1.00 49.57 115 LEU A CA 1
ATOM 781 C C . LEU A 1 105 ? 53.831 7.520 18.566 1.00 48.88 115 LEU A C 1
ATOM 782 O O . LEU A 1 105 ? 52.716 7.430 19.123 1.00 50.41 115 LEU A O 1
ATOM 787 N N . TYR A 1 106 ? 54.627 8.570 18.703 1.00 45.09 116 TYR A N 1
ATOM 788 C CA . TYR A 1 106 ? 54.265 9.700 19.542 1.00 42.50 116 TYR A CA 1
ATOM 789 C C . TYR A 1 106 ? 53.821 10.845 18.663 1.00 43.19 116 TYR A C 1
ATOM 790 O O . TYR A 1 106 ? 54.620 11.424 17.941 1.00 44.00 116 TYR A O 1
ATOM 799 N N . ILE A 1 107 ? 52.539 11.189 18.735 1.00 42.46 117 ILE A N 1
ATOM 800 C CA . ILE A 1 107 ? 52.022 12.252 17.887 1.00 44.10 117 ILE A CA 1
ATOM 801 C C . ILE A 1 107 ? 52.377 13.625 18.446 1.00 43.29 117 ILE A C 1
ATOM 802 O O . ILE A 1 107 ? 52.096 13.928 19.602 1.00 47.78 117 ILE A O 1
ATOM 807 N N . TYR A 1 108 ? 53.007 14.459 17.626 1.00 43.17 118 TYR A N 1
ATOM 808 C CA . TYR A 1 108 ? 53.307 15.822 18.060 1.00 45.08 118 TYR A CA 1
ATOM 809 C C . TYR A 1 108 ? 52.219 16.809 17.649 1.00 45.41 118 TYR A C 1
ATOM 810 O O . TYR A 1 108 ? 51.820 17.691 18.421 1.00 47.14 118 TYR A O 1
ATOM 819 N N . GLU A 1 109 ? 51.742 16.674 16.423 1.00 47.61 119 GLU A N 1
ATOM 820 C CA . GLU A 1 109 ? 50.717 17.569 15.933 1.00 50.30 119 GLU A CA 1
ATOM 821 C C . GLU A 1 109 ? 49.717 16.800 15.104 1.00 51.51 119 GLU A C 1
ATOM 822 O O . GLU A 1 109 ? 50.086 15.906 14.337 1.00 53.26 119 GLU A O 1
ATOM 828 N N . ILE A 1 110 ? 48.456 17.163 15.258 1.00 51.70 120 ILE A N 1
ATOM 829 C CA . ILE A 1 110 ? 47.478 16.888 14.228 1.00 51.00 120 ILE A CA 1
ATOM 830 C C . ILE A 1 110 ? 46.716 18.190 14.035 1.00 50.44 120 ILE A C 1
ATOM 831 O O . ILE A 1 110 ? 46.076 18.714 14.951 1.00 47.46 120 ILE A O 1
ATOM 836 N N . GLN A 1 111 ? 46.837 18.746 12.837 1.00 50.53 121 GLN A N 1
ATOM 837 C CA . GLN A 1 111 ? 46.350 20.080 12.566 1.00 52.69 121 GLN A CA 1
ATOM 838 C C . GLN A 1 111 ? 45.604 20.098 11.246 1.00 52.95 121 GLN A C 1
ATOM 839 O O . GLN A 1 111 ? 46.137 19.661 10.221 1.00 52.48 121 GLN A O 1
ATOM 845 N N . LEU A 1 112 ? 44.387 20.611 11.279 1.00 54.24 122 LEU A N 1
ATOM 846 C CA . LEU A 1 112 ? 43.596 20.811 10.069 1.00 56.91 122 LEU A CA 1
ATOM 847 C C . LEU A 1 112 ? 43.163 22.251 9.966 1.00 62.50 122 LEU A C 1
ATOM 848 O O . LEU A 1 112 ? 42.770 22.873 10.965 1.00 61.69 122 LEU A O 1
ATOM 853 N N . ASP A 1 113 ? 43.203 22.794 8.748 1.00 62.99 123 ASP A N 1
ATOM 854 C CA . ASP A 1 113 ? 42.668 24.126 8.588 1.00 65.92 123 ASP A CA 1
ATOM 855 C C . ASP A 1 113 ? 41.176 24.046 8.887 1.00 63.29 123 ASP A C 1
ATOM 856 O O . ASP A 1 113 ? 40.568 22.975 8.769 1.00 60.01 123 ASP A O 1
ATOM 861 N N . GLU A 1 114 ? 40.596 25.181 9.261 1.00 62.28 124 GLU A N 1
ATOM 862 C CA . GLU A 1 114 ? 39.218 25.232 9.752 1.00 66.63 124 GLU A CA 1
ATOM 863 C C . GLU A 1 114 ? 38.199 24.648 8.780 1.00 67.33 124 GLU A C 1
ATOM 864 O O . GLU A 1 114 ? 37.293 23.923 9.183 1.00 68.95 124 GLU A O 1
ATOM 866 N N . HIS A 1 115 ? 38.381 24.930 7.493 1.00 68.73 125 HIS A N 1
ATOM 867 C CA . HIS A 1 115 ? 37.385 24.583 6.484 1.00 68.10 125 HIS A CA 1
ATOM 868 C C . HIS A 1 115 ? 37.370 23.092 6.147 1.00 65.15 125 HIS A C 1
ATOM 869 O O . HIS A 1 115 ? 36.456 22.622 5.473 1.00 69.23 125 HIS A O 1
ATOM 876 N N . ILE A 1 116 ? 38.374 22.341 6.592 1.00 60.48 126 ILE A N 1
ATOM 877 C CA . ILE A 1 116 ? 38.387 20.923 6.253 1.00 57.54 126 ILE A CA 1
ATOM 878 C C . ILE A 1 116 ? 38.180 20.035 7.486 1.00 57.18 126 ILE A C 1
ATOM 879 O O . ILE A 1 116 ? 38.223 18.805 7.403 1.00 58.69 126 ILE A O 1
ATOM 884 N N . ARG A 1 117 ? 37.896 20.658 8.625 1.00 55.97 127 ARG A N 1
ATOM 885 C CA . ARG A 1 117 ? 37.573 19.901 9.831 1.00 55.84 127 ARG A CA 1
ATOM 886 C C . ARG A 1 117 ? 36.157 19.322 9.765 1.00 54.71 127 ARG A C 1
ATOM 887 O O . ARG A 1 117 ? 35.275 19.897 9.127 1.00 58.82 127 ARG A O 1
ATOM 895 N N . GLY A 1 118 ? 35.935 18.186 10.421 1.00 55.12 128 GLY A N 1
ATOM 896 C CA . GLY A 1 118 ? 34.594 17.622 10.494 1.00 57.03 128 GLY A CA 1
ATOM 897 C C . GLY A 1 118 ? 34.177 16.903 9.222 1.00 59.65 128 GLY A C 1
ATOM 898 O O . GLY A 1 118 ? 32.984 16.772 8.929 1.00 61.09 128 GLY A O 1
ATOM 899 N N . ARG A 1 119 ? 35.165 16.433 8.464 1.00 60.81 129 ARG A N 1
ATOM 900 C CA . ARG A 1 119 ? 34.914 15.728 7.209 1.00 60.50 129 ARG A CA 1
ATOM 901 C C . ARG A 1 119 ? 35.665 14.401 7.136 1.00 60.36 129 ARG A C 1
ATOM 902 O O . ARG A 1 119 ? 35.884 13.870 6.041 1.00 59.30 129 ARG A O 1
ATOM 910 N N . ASN A 1 120 ? 36.058 13.899 8.310 1.00 57.76 130 ASN A N 1
ATOM 911 C CA . ASN A 1 120 ? 36.738 12.613 8.497 1.00 55.56 130 ASN A CA 1
ATOM 912 C C . ASN A 1 120 ? 38.216 12.604 8.053 1.00 51.96 130 ASN A C 1
ATOM 913 O O . ASN A 1 120 ? 38.823 11.545 7.954 1.00 55.55 130 ASN A O 1
ATOM 918 N N . VAL A 1 121 ? 38.784 13.783 7.826 1.00 50.15 131 VAL A N 1
ATOM 919 C CA . VAL A 1 121 ? 40.210 13.905 7.491 1.00 53.62 131 VAL A CA 1
ATOM 920 C C . VAL A 1 121 ? 41.082 13.711 8.742 1.00 55.10 131 VAL A C 1
ATOM 921 O O . VAL A 1 121 ? 42.206 13.212 8.676 1.00 55.70 131 VAL A O 1
ATOM 925 N N . GLY A 1 122 ? 40.554 14.107 9.893 1.00 51.79 132 GLY A N 1
ATOM 926 C CA . GLY A 1 122 ? 41.283 13.909 11.136 1.00 50.18 132 GLY A CA 1
ATOM 927 C C . GLY A 1 122 ? 41.363 12.425 11.413 1.00 51.73 132 GLY A C 1
ATOM 928 O O . GLY A 1 122 ? 42.418 11.889 11.766 1.00 50.17 132 GLY A O 1
ATOM 929 N N . LYS A 1 123 ? 40.228 11.757 11.236 1.00 50.46 133 LYS A N 1
ATOM 930 C CA . LYS A 1 123 ? 40.155 10.309 11.328 1.00 50.71 133 LYS A CA 1
ATOM 931 C C . LYS A 1 123 ? 41.123 9.668 10.343 1.00 50.52 133 LYS A C 1
ATOM 932 O O . LYS A 1 123 ? 41.858 8.744 10.704 1.00 52.77 133 LYS A O 1
ATOM 938 N N . TRP A 1 124 ? 41.155 10.187 9.116 1.00 48.04 134 TRP A N 1
ATOM 939 C CA . TRP A 1 124 ? 42.030 9.616 8.097 1.00 50.10 134 TRP A CA 1
ATOM 940 C C . TRP A 1 124 ? 43.494 9.681 8.541 1.00 49.54 134 TRP A C 1
ATOM 941 O O . TRP A 1 124 ? 44.218 8.686 8.477 1.00 52.21 134 TRP A O 1
ATOM 952 N N . LEU A 1 125 ? 43.922 10.848 9.003 1.00 46.85 135 LEU A N 1
ATOM 953 C CA . LEU A 1 125 ? 45.304 11.027 9.444 1.00 46.70 135 LEU A CA 1
ATOM 954 C C . LEU A 1 125 ? 45.623 10.128 10.643 1.00 47.51 135 LEU A C 1
ATOM 955 O O . LEU A 1 125 ? 46.661 9.443 10.681 1.00 46.05 135 LEU A O 1
ATOM 960 N N . LEU A 1 126 ? 44.737 10.131 11.633 1.00 50.27 136 LEU A N 1
ATOM 961 C CA . LEU A 1 126 ? 44.963 9.335 12.831 1.00 50.44 136 LEU A CA 1
ATOM 962 C C . LEU A 1 126 ? 45.019 7.837 12.519 1.00 54.75 136 LEU A C 1
ATOM 963 O O . LEU A 1 126 ? 45.913 7.132 12.995 1.00 56.24 136 LEU A O 1
ATOM 968 N N . LYS A 1 127 ? 44.057 7.361 11.735 1.00 55.06 137 LYS A N 1
ATOM 969 C CA . LYS A 1 127 ? 44.023 5.972 11.291 1.00 52.92 137 LYS A CA 1
ATOM 970 C C . LYS A 1 127 ? 45.316 5.574 10.563 1.00 52.84 137 LYS A C 1
ATOM 971 O O . LYS A 1 127 ? 45.885 4.520 10.831 1.00 54.99 137 LYS A O 1
ATOM 977 N N . ASN A 1 128 ? 45.795 6.420 9.658 1.00 51.11 138 ASN A N 1
ATOM 978 C CA . ASN A 1 128 ? 47.010 6.093 8.920 1.00 52.10 138 ASN A CA 1
ATOM 979 C C . ASN A 1 128 ? 48.230 6.107 9.846 1.00 50.72 138 ASN A C 1
ATOM 980 O O . ASN A 1 128 ? 49.154 5.299 9.687 1.00 53.16 138 ASN A O 1
ATOM 985 N N . ALA A 1 129 ? 48.233 7.010 10.821 1.00 44.12 139 ALA A N 1
ATOM 986 C CA . ALA A 1 129 ? 49.331 7.046 11.781 1.00 45.71 139 ALA A CA 1
ATOM 987 C C . ALA A 1 129 ? 49.337 5.743 12.561 1.00 47.54 139 ALA A C 1
ATOM 988 O O . ALA A 1 129 ? 50.384 5.125 12.761 1.00 51.20 139 ALA A O 1
ATOM 990 N N . SER A 1 130 ? 48.151 5.305 12.957 1.00 48.99 140 SER A N 1
ATOM 991 C CA . SER A 1 130 ? 48.015 4.096 13.754 1.00 53.46 140 SER A CA 1
ATOM 992 C C . SER A 1 130 ? 48.466 2.872 12.967 1.00 55.97 140 SER A C 1
ATOM 993 O O . SER A 1 130 ? 49.121 1.979 13.511 1.00 54.74 140 SER A O 1
ATOM 996 N N . ILE A 1 131 ? 48.099 2.832 11.689 1.00 56.04 141 ILE A N 1
ATOM 997 C CA . ILE A 1 131 ? 48.492 1.734 10.809 1.00 57.07 141 ILE A CA 1
ATOM 998 C C . ILE A 1 131 ? 49.999 1.672 10.625 1.00 56.32 141 ILE A C 1
ATOM 999 O O . ILE A 1 131 ? 50.600 0.598 10.720 1.00 57.84 141 ILE A O 1
ATOM 1004 N N . LEU A 1 132 ? 50.595 2.835 10.369 1.00 54.39 142 LEU A N 1
ATOM 1005 C CA . LEU A 1 132 ? 52.036 2.964 10.200 1.00 56.03 142 LEU A CA 1
ATOM 1006 C C . LEU A 1 132 ? 52.773 2.481 11.441 1.00 55.25 142 LEU A C 1
ATOM 1007 O O . LEU A 1 132 ? 53.770 1.770 11.340 1.00 57.19 142 LEU A O 1
ATOM 1012 N N . ALA A 1 133 ? 52.253 2.846 12.608 1.00 54.00 143 ALA A N 1
ATOM 1013 C CA . ALA A 1 133 ? 52.864 2.462 13.874 1.00 53.58 143 ALA A CA 1
ATOM 1014 C C . ALA A 1 133 ? 52.888 0.949 14.022 1.00 58.15 143 ALA A C 1
ATOM 1015 O O . ALA A 1 133 ? 53.938 0.360 14.324 1.00 59.67 143 ALA A O 1
ATOM 1017 N N . TYR A 1 134 ? 51.734 0.330 13.790 1.00 57.59 144 TYR A N 1
ATOM 1018 C CA . TYR A 1 134 ? 51.596 -1.117 13.875 1.00 61.95 144 TYR A CA 1
ATOM 1019 C C . TYR A 1 134 ? 52.579 -1.821 12.939 1.00 62.18 144 TYR A C 1
ATOM 1020 O O . TYR A 1 134 ? 53.219 -2.799 13.317 1.00 64.65 144 TYR A O 1
ATOM 1029 N N . ARG A 1 135 ? 52.694 -1.320 11.716 1.00 60.41 145 ARG A N 1
ATOM 1030 C CA . ARG A 1 135 ? 53.561 -1.938 10.717 1.00 61.10 145 ARG A CA 1
ATOM 1031 C C . ARG A 1 135 ? 55.035 -1.755 11.068 1.00 62.85 145 ARG A C 1
ATOM 1032 O O . ARG A 1 135 ? 55.890 -2.506 10.592 1.00 65.99 145 ARG A O 1
ATOM 1040 N N . ARG A 1 136 ? 55.334 -0.749 11.887 1.00 62.19 146 ARG A N 1
ATOM 1041 C CA . ARG A 1 136 ? 56.704 -0.526 12.343 1.00 65.12 146 ARG A CA 1
ATOM 1042 C C . ARG A 1 136 ? 56.976 -1.216 13.675 1.00 64.74 146 ARG A C 1
ATOM 1043 O O . ARG A 1 136 ? 57.990 -0.939 14.328 1.00 63.79 146 ARG A O 1
ATOM 1051 N N . ASN A 1 137 ? 56.068 -2.116 14.056 1.00 63.35 147 ASN A N 1
ATOM 1052 C CA . ASN A 1 137 ? 56.133 -2.832 15.330 1.00 67.15 147 ASN A CA 1
ATOM 1053 C C . ASN A 1 137 ? 56.138 -1.875 16.521 1.00 64.66 147 ASN A C 1
ATOM 1054 O O . ASN A 1 137 ? 56.793 -2.133 17.528 1.00 63.13 147 ASN A O 1
ATOM 1059 N N . LEU A 1 138 ? 55.417 -0.768 16.394 1.00 63.74 148 LEU A N 1
ATOM 1060 C CA . LEU A 1 138 ? 55.228 0.151 17.506 1.00 58.19 148 LEU A CA 1
ATOM 1061 C C . LEU A 1 138 ? 53.846 -0.122 18.089 1.00 58.50 148 LEU A C 1
ATOM 1062 O O . LEU A 1 138 ? 52.829 0.046 17.416 1.00 56.39 148 LEU A O 1
ATOM 1067 N N . LYS A 1 139 ? 53.816 -0.545 19.345 1.00 58.88 149 LYS A N 1
ATOM 1068 C CA . LYS A 1 139 ? 52.622 -1.152 19.910 1.00 61.88 149 LYS A CA 1
ATOM 1069 C C . LYS A 1 139 ? 51.587 -0.126 20.362 1.00 59.02 149 LYS A C 1
ATOM 1070 O O . LYS A 1 139 ? 50.402 -0.439 20.455 1.00 60.98 149 LYS A O 1
ATOM 1076 N N . TYR A 1 140 ? 52.022 1.099 20.633 1.00 55.60 150 TYR A N 1
ATOM 1077 C CA . TYR A 1 140 ? 51.101 2.121 21.129 1.00 54.13 150 TYR A CA 1
ATOM 1078 C C . TYR A 1 140 ? 51.198 3.437 20.361 1.00 52.98 150 TYR A C 1
ATOM 1079 O O . TYR A 1 140 ? 52.183 3.701 19.675 1.00 51.73 150 TYR A O 1
ATOM 1088 N N . ILE A 1 141 ? 50.149 4.244 20.478 1.00 50.53 151 ILE A N 1
ATOM 1089 C CA . ILE A 1 141 ? 50.172 5.633 20.069 1.00 47.66 151 ILE A CA 1
ATOM 1090 C C . ILE A 1 141 ? 50.100 6.494 21.316 1.00 49.13 151 ILE A C 1
ATOM 1091 O O . ILE A 1 141 ? 49.199 6.294 22.162 1.00 54.28 151 ILE A O 1
ATOM 1096 N N . PHE A 1 142 ? 50.999 7.464 21.436 1.00 47.42 152 PHE A N 1
ATOM 1097 C CA . PHE A 1 142 ? 50.989 8.384 22.583 1.00 45.56 152 PHE A CA 1
ATOM 1098 C C . PHE A 1 142 ? 50.807 9.798 22.091 1.00 46.15 152 PHE A C 1
ATOM 1099 O O . PHE A 1 142 ? 51.178 10.114 20.951 1.00 48.24 152 PHE A O 1
ATOM 1107 N N . LEU A 1 143 ? 50.283 10.657 22.961 1.00 47.06 153 LEU A N 1
ATOM 1108 C CA . LEU A 1 143 ? 50.251 12.089 22.685 1.00 46.17 153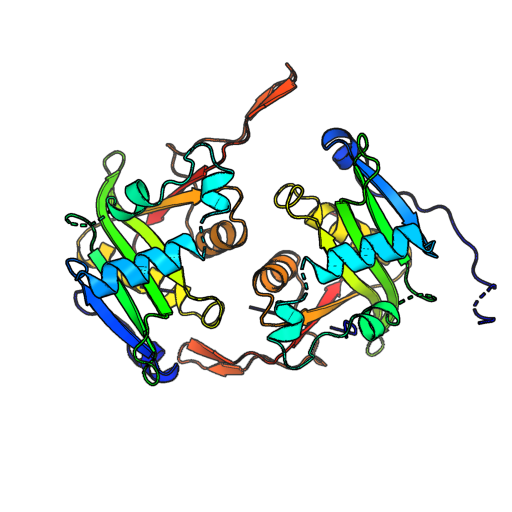 LEU A CA 1
ATOM 1109 C C . LEU A 1 143 ? 50.012 12.889 23.957 1.00 46.95 153 LEU A C 1
ATOM 1110 O O . LEU A 1 143 ? 49.594 12.341 24.981 1.00 49.08 153 LEU A O 1
ATOM 1115 N N . THR A 1 144 ? 50.299 14.182 23.889 1.00 45.26 154 THR A N 1
ATOM 1116 C CA . THR A 1 144 ? 49.910 15.098 24.946 1.00 46.45 154 THR A CA 1
ATOM 1117 C C . THR A 1 144 ? 48.744 15.947 24.438 1.00 47.83 154 THR A C 1
ATOM 1118 O O . THR A 1 144 ? 48.703 16.293 23.272 1.00 49.28 154 THR A O 1
ATOM 1122 N N . VAL A 1 145 ? 47.789 16.272 25.309 1.00 49.80 155 VAL A N 1
ATOM 1123 C CA . VAL A 1 145 ? 46.676 17.130 24.906 1.00 52.96 155 VAL A CA 1
ATOM 1124 C C . VAL A 1 145 ? 46.305 18.115 26.025 1.00 53.59 155 VAL A C 1
ATOM 1125 O O . VAL A 1 145 ? 46.323 17.751 27.204 1.00 52.64 155 VAL A O 1
ATOM 1129 N N . PHE A 1 146 ? 46.035 19.370 25.666 1.00 52.24 156 PHE A N 1
ATOM 1130 C CA . PHE A 1 146 ? 45.590 20.344 26.665 1.00 54.46 156 PHE A CA 1
ATOM 1131 C C . PHE A 1 146 ? 44.203 20.001 27.199 1.00 55.12 156 PHE A C 1
ATOM 1132 O O . PHE A 1 146 ? 43.296 19.693 26.425 1.00 57.87 156 PHE A O 1
ATOM 1140 N N . SER A 1 147 ? 44.039 20.062 28.526 1.00 55.38 157 SER A N 1
ATOM 1141 C CA . SER A 1 147 ? 42.747 19.786 29.131 1.00 57.58 157 SER A CA 1
ATOM 1142 C C . SER A 1 147 ? 41.700 20.767 28.623 1.00 58.41 157 SER A C 1
ATOM 1143 O O . SER A 1 147 ? 40.528 20.425 28.523 1.00 65.38 157 SER A O 1
ATOM 1146 N N . ALA A 1 148 ? 42.132 21.979 28.292 1.00 58.92 158 ALA A N 1
ATOM 1147 C CA . ALA A 1 148 ? 41.227 23.025 27.808 1.00 60.57 158 ALA A CA 1
ATOM 1148 C C . ALA A 1 148 ? 40.808 22.822 26.340 1.00 58.89 158 ALA A C 1
ATOM 1149 O O . ALA A 1 148 ? 39.883 23.472 25.855 1.00 59.74 158 ALA A O 1
ATOM 1151 N N . ASN A 1 149 ? 41.509 21.952 25.623 1.00 57.66 159 ASN A N 1
ATOM 1152 C CA . ASN A 1 149 ? 41.143 21.665 24.228 1.00 58.74 159 ASN A CA 1
ATOM 1153 C C . ASN A 1 149 ? 40.040 20.608 24.150 1.00 58.72 159 ASN A C 1
ATOM 1154 O O . ASN A 1 149 ? 40.300 19.474 23.774 1.00 55.83 159 ASN A O 1
ATOM 1159 N N . LEU A 1 150 ? 38.808 20.972 24.524 1.00 59.14 160 LEU A N 1
ATOM 1160 C CA . LEU A 1 150 ? 37.754 19.972 24.675 1.00 58.75 160 LEU A CA 1
ATOM 1161 C C . LEU A 1 150 ? 37.421 19.201 23.386 1.00 58.03 160 LEU A C 1
ATOM 1162 O O . LEU A 1 150 ? 37.165 17.997 23.438 1.00 60.07 160 LEU A O 1
ATOM 1167 N N . ASN A 1 151 ? 37.428 19.868 22.236 1.00 58.54 161 ASN A N 1
ATOM 1168 C CA . ASN A 1 151 ? 37.117 19.140 21.002 1.00 59.14 161 ASN A CA 1
ATOM 1169 C C . ASN A 1 151 ? 38.138 18.020 20.759 1.00 59.82 161 ASN A C 1
ATOM 1170 O O . ASN A 1 151 ? 37.769 16.884 20.458 1.00 60.35 161 ASN A O 1
ATOM 1175 N N . ALA A 1 152 ? 39.418 18.329 20.924 1.00 59.47 162 ALA A N 1
ATOM 1176 C CA . ALA A 1 152 ? 40.459 17.334 20.657 1.00 59.37 162 ALA A CA 1
ATOM 1177 C C . ALA A 1 152 ? 40.384 16.212 21.683 1.00 61.39 162 ALA A C 1
ATOM 1178 O O . ALA A 1 152 ? 40.508 15.029 21.352 1.00 61.34 162 ALA A O 1
ATOM 1180 N N . LEU A 1 153 ? 40.144 16.601 22.933 1.00 61.27 163 LEU A N 1
ATOM 1181 C CA . LEU A 1 153 ? 40.024 15.647 24.013 1.00 58.15 163 LEU A CA 1
ATOM 1182 C C . LEU A 1 153 ? 38.952 14.598 23.676 1.00 59.39 163 LEU A C 1
ATOM 1183 O O . LEU A 1 153 ? 39.175 13.405 23.855 1.00 58.80 163 LEU A O 1
ATOM 1188 N N . ASN A 1 154 ? 37.777 15.047 23.220 1.00 56.89 164 ASN A N 1
ATOM 1189 C CA . ASN A 1 154 ? 36.690 14.115 22.919 1.00 57.74 164 ASN A CA 1
ATOM 1190 C C . ASN A 1 154 ? 36.945 13.338 21.620 1.00 56.95 164 ASN A C 1
ATOM 1191 O O . ASN A 1 154 ? 36.539 12.180 21.466 1.00 55.13 164 ASN A O 1
ATOM 1196 N N . PHE A 1 155 ? 37.618 13.993 20.686 1.00 55.68 165 PHE A N 1
ATOM 1197 C CA . PHE A 1 155 ? 38.043 13.324 19.457 1.00 54.14 165 PHE A CA 1
ATOM 1198 C C . PHE A 1 155 ? 38.900 12.111 19.818 1.00 53.88 165 PHE A C 1
ATOM 1199 O O . PHE A 1 155 ? 38.618 10.987 19.395 1.00 54.65 165 PHE A O 1
ATOM 1207 N N . TYR A 1 156 ? 39.913 12.331 20.656 1.00 47.41 166 TYR A N 1
ATOM 1208 C CA . TYR A 1 156 ? 40.805 11.249 21.039 1.00 48.28 166 TYR A CA 1
ATOM 1209 C C . TYR A 1 156 ? 40.082 10.148 21.800 1.00 52.90 166 TYR A C 1
ATOM 1210 O O . TYR A 1 156 ? 40.368 8.960 21.618 1.00 54.10 166 TYR A O 1
ATOM 1219 N N . HIS A 1 157 ? 39.148 10.549 22.674 1.00 55.09 167 HIS A N 1
ATOM 1220 C CA . HIS A 1 157 ? 38.406 9.575 23.457 1.00 57.30 167 HIS A CA 1
ATOM 1221 C C . HIS A 1 157 ? 37.656 8.634 22.531 1.00 58.94 167 HIS A C 1
ATOM 1222 O O . HIS A 1 157 ? 37.632 7.427 22.756 1.00 59.17 167 HIS A O 1
ATOM 1229 N N . HIS A 1 158 ? 37.076 9.190 21.473 1.00 59.33 168 HIS A N 1
ATOM 1230 C CA . HIS A 1 158 ? 36.346 8.389 20.496 1.00 62.25 168 HIS A CA 1
ATOM 1231 C C . HIS A 1 158 ? 37.233 7.326 19.848 1.00 63.19 168 HIS A C 1
ATOM 1232 O O . HIS A 1 158 ? 36.758 6.247 19.479 1.00 66.55 168 HIS A O 1
ATOM 1239 N N . PHE A 1 159 ? 38.525 7.620 19.735 1.00 61.32 169 PHE A N 1
ATOM 1240 C CA . PHE A 1 159 ? 39.444 6.668 19.136 1.00 57.88 169 PHE A CA 1
ATOM 1241 C C . PHE A 1 159 ? 40.258 5.955 20.213 1.00 59.82 169 PHE A C 1
ATOM 1242 O O . PHE A 1 159 ? 41.420 5.598 20.009 1.00 61.54 169 PHE A O 1
ATOM 1250 N N . ASP A 1 160 ? 39.611 5.756 21.365 1.00 57.15 170 ASP A N 1
ATOM 1251 C CA . ASP A 1 160 ? 40.073 4.835 22.397 1.00 59.83 170 ASP A CA 1
ATOM 1252 C C . ASP A 1 160 ? 41.347 5.256 23.130 1.00 58.61 170 ASP A C 1
ATOM 1253 O O .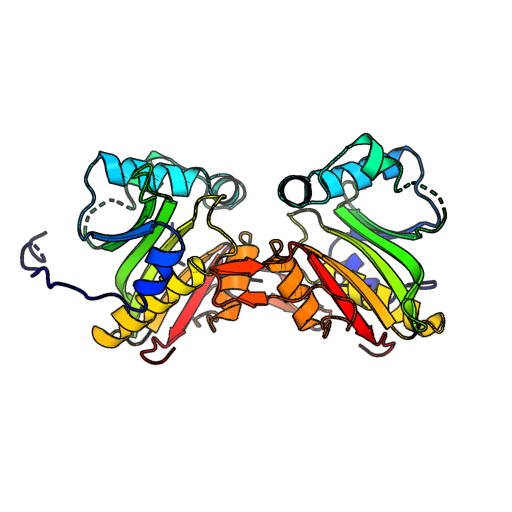 ASP A 1 160 ? 41.989 4.422 23.761 1.00 60.57 170 ASP A O 1
ATOM 1258 N N . PHE A 1 161 ? 41.716 6.533 23.056 1.00 59.06 171 PHE A N 1
ATOM 1259 C CA . PHE A 1 161 ? 42.814 7.034 23.882 1.00 56.83 171 PHE A CA 1
ATOM 1260 C C . PHE A 1 161 ? 42.338 7.149 25.319 1.00 57.24 171 PHE A C 1
ATOM 1261 O O . PHE A 1 161 ? 41.216 7.565 25.555 1.00 59.10 171 PHE A O 1
ATOM 1269 N N . VAL A 1 162 ? 43.190 6.774 26.264 1.00 54.47 172 VAL A N 1
ATOM 1270 C CA . VAL A 1 162 ? 42.871 6.912 27.685 1.00 56.38 172 VAL A CA 1
ATOM 1271 C C . VAL A 1 162 ? 44.117 7.446 28.387 1.00 54.91 172 VAL A C 1
ATOM 1272 O O . VAL A 1 162 ? 45.217 7.370 27.827 1.00 55.81 172 VAL A O 1
ATOM 1276 N N . PRO A 1 163 ? 43.961 8.013 29.599 1.00 58.98 173 PRO A N 1
ATOM 1277 C CA . PRO A 1 163 ? 45.148 8.550 30.273 1.00 57.29 173 PRO A CA 1
ATOM 1278 C C . PRO A 1 163 ? 46.168 7.479 30.611 1.00 57.36 173 PRO A C 1
ATOM 1279 O O . PRO A 1 163 ? 45.818 6.410 31.115 1.00 59.51 173 PRO A O 1
ATOM 1283 N N . HIS A 1 164 ? 47.433 7.758 30.303 1.00 54.61 174 HIS A N 1
ATOM 1284 C CA . HIS A 1 164 ? 48.502 6.875 30.734 1.00 54.97 174 HIS A CA 1
ATOM 1285 C C . HIS A 1 164 ? 48.730 7.045 32.239 1.00 58.78 174 HIS A C 1
ATOM 1286 O O . HIS A 1 164 ? 48.408 8.092 32.805 1.00 58.71 174 HIS A O 1
ATOM 1293 N N . GLU A 1 165 ? 49.311 6.029 32.872 1.00 63.22 175 GLU A N 1
ATOM 1294 C CA . GLU A 1 165 ? 49.578 6.081 34.312 1.00 67.29 175 GLU A CA 1
ATOM 1295 C C . GLU A 1 165 ? 50.454 7.285 34.656 1.00 63.77 175 GLU A C 1
ATOM 1296 O O . GLU A 1 165 ? 50.390 7.810 35.767 1.00 64.19 175 GLU A O 1
ATOM 1302 N N . SER A 1 166 ? 51.250 7.733 33.684 1.00 59.30 176 SER A N 1
ATOM 1303 C CA . SER A 1 166 ? 52.095 8.910 33.852 1.00 57.16 176 SER A CA 1
ATOM 1304 C C . SER A 1 166 ? 51.347 10.239 33.692 1.00 55.17 176 SER A C 1
ATOM 1305 O O . SER A 1 166 ? 51.926 11.295 33.940 1.00 55.94 176 SER A O 1
ATOM 1308 N N . SER A 1 167 ? 50.089 10.208 33.247 1.00 53.72 177 SER A N 1
ATOM 1309 C CA . SER A 1 167 ? 49.342 11.452 33.068 1.00 53.87 177 SER A CA 1
ATOM 1310 C C . SER A 1 167 ? 49.044 12.102 34.420 1.00 54.96 177 SER A C 1
ATOM 1311 O O . SER A 1 167 ? 48.701 11.414 35.387 1.00 55.03 177 SER A O 1
ATOM 1314 N N . PRO A 1 168 ? 49.152 13.438 34.486 1.00 56.38 178 PRO A N 1
ATOM 1315 C CA . PRO A 1 168 ? 48.660 14.200 35.640 1.00 59.24 178 PRO A CA 1
ATOM 1316 C C . PRO A 1 168 ? 47.191 13.908 35.902 1.00 62.22 178 PRO A C 1
ATOM 1317 O O . PRO A 1 168 ? 46.460 13.698 34.942 1.00 61.60 178 PRO A O 1
ATOM 1321 N N . GLN A 1 169 ? 46.779 13.882 37.168 1.00 70.39 179 GLN A N 1
ATOM 1322 C CA . GLN A 1 169 ? 45.396 13.578 37.550 1.00 73.83 179 GLN A CA 1
ATOM 1323 C C . GLN A 1 169 ? 44.723 14.735 38.277 1.00 71.86 179 GLN A C 1
ATOM 1324 O O . GLN A 1 169 ? 45.379 15.532 38.954 1.00 69.55 179 GLN A O 1
ATOM 1330 N N . GLU A 1 170 ? 43.403 14.807 38.151 1.00 71.48 180 GLU A N 1
ATOM 1331 C CA . GLU A 1 170 ? 42.641 15.787 38.898 1.00 69.72 180 GLU A CA 1
ATOM 1332 C C . GLU A 1 170 ? 42.769 15.448 40.379 1.00 66.68 180 GLU A C 1
ATOM 1333 O O . GLU A 1 170 ? 42.738 14.280 40.758 1.00 66.33 180 GLU A O 1
ATOM 1339 N N . LYS A 1 171 ? 42.950 16.469 41.206 1.00 66.38 181 LYS A N 1
ATOM 1340 C CA . LYS A 1 171 ? 42.974 16.288 42.660 1.00 68.85 181 LYS A CA 1
ATOM 1341 C C . LYS A 1 171 ? 42.288 17.408 43.422 1.00 68.63 181 LYS A C 1
ATOM 1342 O O . LYS A 1 171 ? 42.382 18.578 43.034 1.00 68.04 181 LYS A O 1
ATOM 1348 N N . LYS A 1 172 ? 41.560 17.022 44.473 1.00 69.92 182 LYS A N 1
ATOM 1349 C CA . LYS A 1 172 ? 40.829 17.945 45.338 1.00 69.04 182 LYS A CA 1
ATOM 1350 C C . LYS A 1 172 ? 41.114 17.620 46.811 1.00 70.64 182 LYS A C 1
ATOM 1351 O O . LYS A 1 172 ? 41.072 16.451 47.202 1.00 68.38 182 LYS A O 1
ATOM 1353 N N . PHE A 1 173 ? 41.461 18.639 47.598 1.00 73.75 183 PHE A N 1
ATOM 1354 C CA . PHE A 1 173 ? 41.746 18.472 49.031 1.00 73.60 183 PHE A CA 1
ATOM 1355 C C . PHE A 1 173 ? 40.769 19.219 49.943 1.00 79.18 183 PHE A C 1
ATOM 1356 O O . PHE A 1 173 ? 40.243 20.275 49.582 1.00 82.09 183 PHE A O 1
ATOM 1364 N N . ARG A 1 174 ? 40.535 18.671 51.133 1.00 77.88 184 ARG A N 1
ATOM 1365 C CA . ARG A 1 174 ? 39.690 19.334 52.125 1.00 75.72 184 ARG A CA 1
ATOM 1366 C C . ARG A 1 174 ? 40.307 20.665 52.567 1.00 78.75 184 ARG A C 1
ATOM 1367 O O . ARG A 1 174 ? 39.596 21.581 52.968 1.00 82.13 184 ARG A O 1
ATOM 1375 N N . SER A 1 175 ? 41.633 20.772 52.465 1.00 80.02 185 SER A N 1
ATOM 1376 C CA . SER A 1 175 ? 42.344 22.028 52.724 1.00 79.60 185 SER A CA 1
ATOM 1377 C C . SER A 1 175 ? 41.859 23.156 51.802 1.00 81.40 185 SER A C 1
ATOM 1378 O O . SER A 1 175 ? 42.081 24.341 52.074 1.00 82.25 185 SER A O 1
ATOM 1381 N N . GLY A 1 176 ? 41.203 22.780 50.710 1.00 78.69 186 GLY A N 1
ATOM 1382 C CA . GLY A 1 176 ? 40.705 23.749 49.752 1.00 78.63 186 GLY A CA 1
ATOM 1383 C C . GLY A 1 176 ? 41.583 23.795 48.521 1.00 80.32 186 GLY A C 1
ATOM 1384 O O . GLY A 1 176 ? 41.232 24.412 47.514 1.00 83.52 186 GLY A O 1
ATOM 1385 N N . LYS A 1 177 ? 42.737 23.144 48.613 1.00 80.14 187 LYS A N 1
ATOM 1386 C CA . LYS A 1 177 ? 43.637 23.063 47.485 1.00 80.40 187 LYS A CA 1
ATOM 1387 C C . LYS A 1 177 ? 42.955 22.233 46.408 1.00 81.55 187 LYS A C 1
ATOM 1388 O O . LYS A 1 177 ? 42.512 21.112 46.655 1.00 79.63 187 LYS A O 1
ATOM 1394 N N . VAL A 1 178 ? 42.882 22.785 45.205 1.00 84.39 188 VAL A N 1
ATOM 1395 C CA . VAL A 1 178 ? 42.340 22.054 44.070 1.00 81.09 188 VAL A CA 1
ATOM 1396 C C . VAL A 1 178 ? 43.385 22.048 42.975 1.00 77.40 188 VAL A C 1
ATOM 1397 O O . VAL A 1 178 ? 43.920 23.093 42.609 1.00 81.02 188 VAL A O 1
ATOM 1399 N N . ILE A 1 179 ? 43.684 20.871 42.447 1.00 73.03 189 ILE A N 1
ATOM 1400 C CA . ILE A 1 179 ? 44.664 20.808 41.386 1.00 69.04 189 ILE A CA 1
ATOM 1401 C C . ILE A 1 179 ? 44.024 20.349 40.098 1.00 66.30 189 ILE A C 1
ATOM 1402 O O . ILE A 1 179 ? 43.526 19.229 40.007 1.00 65.66 189 ILE A O 1
ATOM 1407 N N . HIS A 1 180 ? 44.004 21.254 39.125 1.00 66.72 190 HIS A N 1
ATOM 1408 C CA . HIS A 1 180 ? 43.504 20.958 37.791 1.00 69.44 190 HIS A CA 1
ATOM 1409 C C . HIS A 1 180 ? 44.700 20.931 36.841 1.00 70.05 190 HIS A C 1
ATOM 1410 O O . HIS A 1 180 ? 45.280 21.976 36.539 1.00 74.38 190 HIS A O 1
ATOM 1417 N N . PRO A 1 181 ? 45.051 19.754 36.319 1.00 67.25 191 PRO A N 1
ATOM 1418 C CA . PRO A 1 181 ? 46.187 19.824 35.394 1.00 66.02 191 PRO A CA 1
ATOM 1419 C C . PRO A 1 181 ? 45.794 20.461 34.071 1.00 62.58 191 PRO A C 1
ATOM 1420 O O . PRO A 1 181 ? 44.642 20.327 33.670 1.00 64.36 191 PRO A O 1
ATOM 1424 N N . ASP A 1 182 ? 46.723 21.145 33.409 1.00 60.57 192 ASP A N 1
ATOM 1425 C CA . ASP A 1 182 ? 46.419 21.776 32.120 1.00 62.63 192 ASP A CA 1
ATOM 1426 C C . ASP A 1 182 ? 46.686 20.858 30.914 1.00 57.46 192 ASP A C 1
ATOM 1427 O O . ASP A 1 182 ? 46.437 21.242 29.775 1.00 60.20 192 ASP A O 1
ATOM 1432 N N . TYR A 1 183 ? 47.228 19.671 31.154 1.00 55.83 193 TYR A N 1
ATOM 1433 C CA . TYR A 1 183 ? 47.396 18.697 30.076 1.00 52.06 193 TYR A CA 1
ATOM 1434 C C . TYR A 1 183 ? 47.219 17.266 30.580 1.00 53.74 193 TYR A C 1
ATOM 1435 O O . TYR A 1 183 ? 47.319 16.983 31.797 1.00 56.84 193 TYR A O 1
ATOM 1444 N N . TYR A 1 184 ? 46.954 16.372 29.638 1.00 51.70 194 TYR A N 1
ATOM 1445 C CA . TYR A 1 184 ? 46.926 14.940 29.875 1.00 50.97 194 TYR A CA 1
ATOM 1446 C C . TYR A 1 184 ? 47.908 14.243 28.949 1.00 48.62 194 TYR A C 1
ATOM 1447 O O . TYR A 1 184 ? 48.220 14.749 27.859 1.00 50.58 194 TYR A O 1
ATOM 1456 N N . ILE A 1 185 ? 48.373 13.078 29.375 1.00 48.90 195 ILE A N 1
ATOM 1457 C CA . ILE A 1 185 ? 49.148 12.190 28.523 1.00 47.47 195 ILE A CA 1
ATOM 1458 C C . ILE A 1 185 ? 48.284 10.994 28.178 1.00 49.41 195 ILE A C 1
ATOM 1459 O O . ILE A 1 185 ? 47.929 10.212 29.049 1.00 53.92 195 ILE A O 1
ATOM 1464 N N . LEU A 1 186 ? 47.899 10.883 26.912 1.00 46.78 196 LEU A N 1
ATOM 1465 C CA . LEU A 1 186 ? 46.984 9.826 26.509 1.00 48.02 196 LEU A CA 1
ATOM 1466 C C . LEU A 1 186 ? 47.671 8.765 25.668 1.00 49.74 196 LEU A C 1
ATOM 1467 O O . LEU A 1 186 ? 48.651 9.048 24.953 1.00 49.93 196 LEU A O 1
ATOM 1472 N N . TYR A 1 187 ? 47.155 7.543 25.721 1.00 49.95 197 TYR A N 1
ATOM 1473 C CA . TYR A 1 187 ? 47.670 6.525 24.812 1.00 49.40 197 TYR A CA 1
ATOM 1474 C C . TYR A 1 187 ? 46.615 5.502 24.469 1.00 51.13 197 TYR A C 1
ATOM 1475 O O . TYR A 1 187 ? 45.570 5.409 25.127 1.00 52.89 197 TYR A O 1
ATOM 1484 N N . THR A 1 188 ? 46.892 4.755 23.413 1.00 49.77 198 THR A N 1
ATOM 1485 C CA . THR A 1 188 ? 46.060 3.638 23.014 1.00 55.34 198 THR A CA 1
ATOM 1486 C C . THR A 1 188 ? 46.912 2.674 22.200 1.00 53.34 198 THR A C 1
ATOM 1487 O O . THR A 1 188 ? 47.998 3.037 21.745 1.00 53.10 198 THR A O 1
ATOM 1491 N N . LYS A 1 189 ? 46.449 1.439 22.033 1.00 53.44 199 LYS A N 1
ATOM 1492 C CA . LYS A 1 189 ? 47.186 0.493 21.197 1.00 56.27 199 LYS A CA 1
ATOM 1493 C C . LYS A 1 189 ? 47.102 0.884 19.723 1.00 54.54 199 LYS A C 1
ATOM 1494 O O . LYS A 1 189 ? 46.088 1.407 19.283 1.00 54.07 199 LYS A O 1
ATOM 1500 N N . SER A 1 190 ? 48.178 0.670 18.972 1.00 53.36 200 SER A N 1
ATOM 1501 C CA . SER A 1 190 ? 48.114 0.818 17.524 1.00 58.19 200 SER A CA 1
ATOM 1502 C C . SER A 1 190 ? 47.337 -0.352 16.929 1.00 61.99 200 SER A C 1
ATOM 1503 O O . SER A 1 190 ? 47.207 -1.402 17.560 1.00 64.15 200 SER A O 1
ATOM 1506 N N . ARG A 1 191 ? 46.823 -0.172 15.719 1.00 62.46 201 ARG A N 1
ATOM 1507 C CA . ARG A 1 191 ? 46.041 -1.216 15.057 1.00 66.20 201 ARG A CA 1
ATOM 1508 C C . ARG A 1 191 ? 46.156 -1.102 13.542 1.00 66.48 201 ARG A C 1
ATOM 1509 O O . ARG A 1 191 ? 46.223 0.000 12.999 1.00 63.63 201 ARG A O 1
ATOM 1517 N N . LYS A 1 192 ? 46.175 -2.249 12.868 1.00 71.70 202 LYS A N 1
ATOM 1518 C CA . LYS A 1 192 ? 46.268 -2.295 11.411 1.00 72.67 202 LYS A CA 1
ATOM 1519 C C . LYS A 1 192 ? 44.904 -2.460 10.742 1.00 73.20 202 LYS A C 1
ATOM 1520 O O . LYS A 1 192 ? 44.763 -2.190 9.555 1.00 74.93 202 LYS A O 1
ATOM 1522 N N . ASP A 1 193 ? 43.904 -2.903 11.500 1.00 75.03 203 ASP A N 1
ATOM 1523 C CA . ASP A 1 193 ? 42.575 -3.149 10.941 1.00 77.63 203 ASP A CA 1
ATOM 1524 C C . ASP A 1 193 ? 41.570 -2.056 11.309 1.00 81.37 203 ASP A C 1
ATOM 1525 O O . ASP A 1 193 ? 41.238 -1.875 12.481 1.00 83.68 203 ASP A O 1
ATOM 1527 N N . TRP A 1 194 ? 41.079 -1.339 10.300 1.00 81.42 204 TRP A N 1
ATOM 1528 C CA . TRP A 1 194 ? 40.101 -0.276 10.517 1.00 82.20 204 TRP A CA 1
ATOM 1529 C C . TRP A 1 194 ? 38.880 -0.458 9.623 1.00 86.04 204 TRP A C 1
ATOM 1530 O O . TRP A 1 194 ? 38.111 -1.405 9.788 1.00 89.13 204 TRP A O 1
ATOM 1544 N N . SER B 1 2 ? 2.087 42.073 22.960 1.00 60.50 12 SER B N 1
ATOM 1545 C CA . SER B 1 2 ? 0.875 41.395 22.619 1.00 58.52 12 SER B CA 1
ATOM 1546 C C . SER B 1 2 ? 0.044 41.124 23.855 1.00 57.59 12 SER B C 1
ATOM 1547 O O . SER B 1 2 ? 0.504 41.115 25.000 1.00 57.18 12 SER B O 1
ATOM 1550 N N . ARG B 1 3 ? -1.239 40.891 23.614 1.00 54.19 13 ARG B N 1
ATOM 1551 C CA . ARG B 1 3 ? -2.105 40.524 24.710 1.00 54.32 13 ARG B CA 1
ATOM 1552 C C . ARG B 1 3 ? -1.667 39.213 25.345 1.00 54.05 13 ARG B C 1
ATOM 1553 O O . ARG B 1 3 ? -1.630 39.106 26.566 1.00 52.25 13 ARG B O 1
ATOM 1561 N N . ARG B 1 4 ? -1.259 38.244 24.530 1.00 51.63 14 ARG B N 1
ATOM 1562 C CA . ARG B 1 4 ? -0.772 36.983 25.079 1.00 53.54 14 ARG B CA 1
ATOM 1563 C C . ARG B 1 4 ? 0.346 37.212 26.090 1.00 54.67 14 ARG B C 1
ATOM 1564 O O . ARG B 1 4 ? 0.346 36.647 27.202 1.00 53.91 14 ARG B O 1
ATOM 1580 N N . LYS B 1 6 ? 1.115 39.944 27.821 1.00 53.43 16 LYS B N 1
ATOM 1581 C CA . LYS B 1 6 ? 0.733 40.687 29.022 1.00 55.15 16 LYS B CA 1
ATOM 1582 C C . LYS B 1 6 ? -0.105 39.846 29.989 1.00 54.75 16 LYS B C 1
ATOM 1583 O O . LYS B 1 6 ? -0.171 40.151 31.184 1.00 58.35 16 LYS B O 1
ATOM 1589 N N . THR B 1 7 ? -0.727 38.776 29.500 1.00 51.45 17 THR B N 1
ATOM 1590 C CA . THR B 1 7 ? -1.470 37.890 30.403 1.00 52.47 17 THR B CA 1
ATOM 1591 C C . THR B 1 7 ? -0.543 36.993 31.211 1.00 53.22 17 THR B C 1
ATOM 1592 O O . THR B 1 7 ? -0.965 36.314 32.146 1.00 56.42 17 THR B O 1
ATOM 1596 N N . GLN B 1 8 ? 0.725 36.967 30.833 1.00 52.91 18 GLN B N 1
ATOM 1597 C CA . GLN B 1 8 ? 1.613 35.942 31.325 1.00 53.63 18 GLN B CA 1
ATOM 1598 C C . GLN B 1 8 ? 2.068 36.206 32.749 1.00 54.35 18 GLN B C 1
ATOM 1599 O O . GLN B 1 8 ? 2.627 37.261 33.044 1.00 56.58 18 GLN B O 1
ATOM 1605 N N . GLU B 1 9 ? 1.812 35.251 33.636 1.00 53.79 19 GLU B N 1
ATOM 1606 C CA . GLU B 1 9 ? 2.280 35.364 35.007 1.00 57.93 19 GLU B CA 1
ATOM 1607 C C . GLU B 1 9 ? 3.767 35.007 35.071 1.00 62.98 19 GLU B C 1
ATOM 1608 O O . GLU B 1 9 ? 4.228 34.084 34.391 1.00 65.37 19 GLU B O 1
ATOM 1614 N N . ILE B 1 10 ? 4.525 35.780 35.843 1.00 65.72 20 ILE B N 1
ATOM 1615 C CA . ILE B 1 10 ? 5.931 35.493 36.057 1.00 70.73 20 ILE B CA 1
ATOM 1616 C C . ILE B 1 10 ? 6.047 34.662 37.313 1.00 72.39 20 ILE B C 1
ATOM 1617 O O . ILE B 1 10 ? 5.774 35.151 38.411 1.00 72.94 20 ILE B O 1
ATOM 1622 N N . LYS B 1 11 ? 6.409 33.398 37.158 1.00 72.48 21 LYS B N 1
ATOM 1623 C CA . LYS B 1 11 ? 6.515 32.522 38.313 1.00 76.03 21 LYS B CA 1
ATOM 1624 C C . LYS B 1 11 ? 7.979 32.360 38.692 1.00 76.36 21 LYS B C 1
ATOM 1625 O O . LYS B 1 11 ? 8.822 32.184 37.817 1.00 77.04 21 LYS B O 1
ATOM 1627 N N . ASN B 1 12 ? 8.284 32.439 39.987 1.00 77.81 22 ASN B N 1
ATOM 1628 C CA . ASN B 1 12 ? 9.660 32.260 40.454 1.00 78.05 22 ASN B CA 1
ATOM 1629 C C . ASN B 1 12 ? 10.187 30.879 40.088 1.00 79.44 22 ASN B C 1
ATOM 1630 O O . ASN B 1 12 ? 9.602 29.864 40.463 1.00 82.24 22 ASN B O 1
ATOM 1632 N N . VAL B 1 13 ? 11.286 30.849 39.342 1.00 79.70 23 VAL B N 1
ATOM 1633 C CA . VAL B 1 13 ? 11.883 29.591 38.907 1.00 79.79 23 VAL B CA 1
ATOM 1634 C C . VAL B 1 13 ? 13.150 29.299 39.706 1.00 80.47 23 VAL B C 1
ATOM 1635 O O . VAL B 1 13 ? 14.021 30.161 39.827 1.00 81.29 23 VAL B O 1
ATOM 1637 N N . THR B 1 14 ? 13.237 28.096 40.272 1.00 78.92 24 THR B N 1
ATOM 1638 C CA . THR B 1 14 ? 14.414 27.696 41.047 1.00 77.26 24 THR B CA 1
ATOM 1639 C C . THR B 1 14 ? 15.362 26.818 40.224 1.00 72.12 24 THR B C 1
ATOM 1640 O O . THR B 1 14 ? 15.012 25.716 39.803 1.00 70.75 24 THR B O 1
ATOM 1644 N N . LEU B 1 15 ? 16.568 27.316 39.998 1.00 67.69 25 LEU B N 1
ATOM 1645 C CA . LEU B 1 15 ? 17.531 26.613 39.167 1.00 68.45 25 LEU B CA 1
ATOM 1646 C C . LEU B 1 15 ? 18.251 25.467 39.886 1.00 69.22 25 LEU B C 1
ATOM 1647 O O . LEU B 1 15 ? 18.264 25.367 41.125 1.00 69.35 25 LEU B O 1
ATOM 1652 N N . GLU B 1 16 ? 18.849 24.603 39.074 1.00 68.37 26 GLU B N 1
ATOM 1653 C CA . GLU B 1 16 ? 19.442 23.354 39.511 1.00 68.97 26 GLU B CA 1
ATOM 1654 C C . GLU B 1 16 ? 20.946 23.534 39.745 1.00 65.93 26 GLU B C 1
ATOM 1655 O O . GLU B 1 16 ? 21.622 24.200 38.961 1.00 66.35 26 GLU B O 1
ATOM 1661 N N . ASP B 1 17 ? 21.456 22.951 40.826 1.00 65.75 27 ASP B N 1
ATOM 1662 C CA . ASP B 1 17 ? 22.889 22.940 41.119 1.00 67.93 27 ASP B CA 1
ATOM 1663 C C . ASP B 1 17 ? 23.467 24.358 41.170 1.00 66.09 27 ASP B C 1
ATOM 1664 O O . ASP B 1 17 ? 24.519 24.634 40.587 1.00 65.71 27 ASP B O 1
ATOM 1669 N N . VAL B 1 18 ? 22.766 25.263 41.841 1.00 64.91 28 VAL B N 1
ATOM 1670 C CA . VAL B 1 18 ? 23.223 26.644 41.953 1.00 68.13 28 VAL B CA 1
ATOM 1671 C C . VAL B 1 18 ? 24.557 26.737 42.729 1.00 68.89 28 VAL B C 1
ATOM 1672 O O . VAL B 1 18 ? 25.322 27.689 42.555 1.00 67.59 28 VAL B O 1
ATOM 1676 N N . ASP B 1 19 ? 24.829 25.747 43.580 1.00 68.81 29 ASP B N 1
ATOM 1677 C CA . ASP B 1 19 ? 26.105 25.651 44.292 1.00 69.36 29 ASP B CA 1
ATOM 1678 C C . ASP B 1 19 ? 27.316 25.594 43.350 1.00 67.67 29 ASP B C 1
ATOM 1679 O O . ASP B 1 19 ? 28.416 26.029 43.697 1.00 66.69 29 ASP B O 1
ATOM 1684 N N . PHE B 1 20 ? 27.113 25.028 42.168 1.00 65.97 30 PHE B N 1
ATOM 1685 C CA . PHE B 1 20 ? 28.178 24.946 41.170 1.00 64.57 30 PHE B CA 1
ATOM 1686 C C . PHE B 1 20 ? 28.719 26.331 40.810 1.00 64.63 30 PHE B C 1
ATOM 1687 O O . PHE B 1 20 ? 29.926 26.534 40.697 1.00 66.55 30 PHE B O 1
ATOM 1695 N N . LEU B 1 21 ? 27.814 27.286 40.656 1.00 63.24 31 LEU B N 1
ATOM 1696 C CA . LEU B 1 21 ? 28.180 28.635 40.260 1.00 64.13 31 LEU B CA 1
ATOM 1697 C C . LEU B 1 21 ? 28.896 29.416 41.351 1.00 67.90 31 LEU B C 1
ATOM 1698 O O . LEU B 1 21 ? 29.794 30.207 41.060 1.00 71.07 31 LEU B O 1
ATOM 1703 N N . LYS B 1 22 ? 28.488 29.203 42.601 1.00 68.63 32 LYS B N 1
ATOM 1704 C CA . LYS B 1 22 ? 29.130 29.867 43.726 1.00 71.35 32 LYS B CA 1
ATOM 1705 C C . LYS B 1 22 ? 30.621 29.554 43.731 1.00 73.42 32 LYS B C 1
ATOM 1706 O O . LYS B 1 22 ? 31.451 30.441 43.919 1.00 73.26 32 LYS B O 1
ATOM 1708 N N . ASN B 1 23 ? 30.954 28.291 43.487 1.00 75.03 33 ASN B N 1
ATOM 1709 C CA . ASN B 1 23 ? 32.344 27.854 43.490 1.00 79.31 33 ASN B CA 1
ATOM 1710 C C . ASN B 1 23 ? 33.156 28.457 42.348 1.00 77.29 33 ASN B C 1
ATOM 1711 O O . ASN B 1 23 ? 34.386 28.442 42.380 1.00 79.56 33 ASN B O 1
ATOM 1716 N N . LEU B 1 24 ? 32.468 28.979 41.334 1.00 73.97 34 LEU B N 1
ATOM 1717 C CA . LEU B 1 24 ? 33.147 29.604 40.209 1.00 73.42 34 LEU B CA 1
ATOM 1718 C C . LEU B 1 24 ? 33.206 31.125 40.340 1.00 76.44 34 LEU B C 1
ATOM 1719 O O . LEU B 1 24 ? 33.890 31.792 39.568 1.00 79.31 34 LEU B O 1
ATOM 1724 N N . GLY B 1 25 ? 32.526 31.674 41.338 1.00 78.74 35 GLY B N 1
ATOM 1725 C CA . GLY B 1 25 ? 32.458 33.119 41.498 1.00 77.67 35 GLY B CA 1
ATOM 1726 C C . GLY B 1 25 ? 31.472 33.808 40.562 1.00 74.37 35 GLY B C 1
ATOM 1727 O O . GLY B 1 25 ? 31.687 34.943 40.132 1.00 73.41 35 GLY B O 1
ATOM 1728 N N . VAL B 1 26 ? 30.376 33.131 40.244 1.00 71.60 36 VAL B N 1
ATOM 1729 C CA . VAL B 1 26 ? 29.352 33.745 39.403 1.00 67.02 36 VAL B CA 1
ATOM 1730 C C . VAL B 1 26 ? 27.961 33.513 39.983 1.00 68.70 36 VAL B C 1
ATOM 1731 O O . VAL B 1 26 ? 27.774 32.651 40.845 1.00 69.54 36 VAL B O 1
ATOM 1735 N N . TRP B 1 27 ? 26.981 34.272 39.498 1.00 68.11 37 TRP B N 1
ATOM 1736 C CA . TRP B 1 27 ? 25.600 34.075 39.924 1.00 66.90 37 TRP B CA 1
ATOM 1737 C C . TRP B 1 27 ? 24.702 34.128 38.699 1.00 65.07 37 TRP B C 1
ATOM 1738 O O . TRP B 1 27 ? 25.109 34.633 37.651 1.00 64.80 37 TRP B O 1
ATOM 1749 N N . VAL B 1 28 ? 23.491 33.598 38.838 1.00 63.35 38 VAL B N 1
ATOM 1750 C CA . VAL B 1 28 ? 22.604 33.443 37.688 1.00 62.92 38 VAL B CA 1
ATOM 1751 C C . VAL B 1 28 ? 21.268 34.124 37.967 1.00 65.33 38 VAL B C 1
ATOM 1752 O O . VAL B 1 28 ? 20.783 34.148 39.115 1.00 66.99 38 VAL B O 1
ATOM 1756 N N . GLU B 1 29 ? 20.705 34.733 36.933 1.00 63.11 39 GLU B N 1
ATOM 1757 C CA . GLU B 1 29 ? 19.363 35.278 37.008 1.00 61.18 39 GLU B CA 1
ATOM 1758 C C . GLU B 1 29 ? 18.637 34.929 35.719 1.00 62.82 39 GLU B C 1
ATOM 1759 O O . GLU B 1 29 ? 19.271 34.800 34.662 1.00 62.54 39 GLU B O 1
ATOM 1761 N N . ILE B 1 30 ? 17.319 34.784 35.797 1.00 60.72 40 ILE B N 1
ATOM 1762 C CA . ILE B 1 30 ? 16.519 34.554 34.599 1.00 61.27 40 ILE B CA 1
ATOM 1763 C C . ILE B 1 30 ? 15.687 35.790 34.301 1.00 63.72 40 ILE B C 1
ATOM 1764 O O . ILE B 1 30 ? 15.093 36.388 35.212 1.00 65.62 40 ILE B O 1
ATOM 1769 N N . TYR B 1 31 ? 15.675 36.204 33.038 1.00 62.44 41 TYR B N 1
ATOM 1770 C CA . TYR B 1 31 ? 14.890 37.358 32.658 1.00 63.58 41 TYR B CA 1
ATOM 1771 C C . TYR B 1 31 ? 13.905 36.973 31.561 1.00 66.15 41 TYR B C 1
ATOM 1772 O O . TYR B 1 31 ? 14.262 36.249 30.633 1.00 65.41 41 TYR B O 1
ATOM 1781 N N . HIS B 1 32 ? 12.672 37.448 31.690 1.00 66.42 42 HIS B N 1
ATOM 1782 C CA . HIS B 1 32 ? 11.672 37.375 30.625 1.00 69.64 42 HIS B CA 1
ATOM 1783 C C . HIS B 1 32 ? 11.849 38.550 29.662 1.00 69.42 42 HIS B C 1
ATOM 1784 O O . HIS B 1 32 ? 11.429 38.502 28.489 1.00 69.77 42 HIS B O 1
ATOM 1791 N N . HIS B 1 33 ? 12.427 39.631 30.174 1.00 66.68 43 HIS B N 1
ATOM 1792 C CA . HIS B 1 33 ? 12.660 40.813 29.357 1.00 69.30 43 HIS B CA 1
ATOM 1793 C C . HIS B 1 33 ? 14.006 41.426 29.713 1.00 69.04 43 HIS B C 1
ATOM 1794 O O . HIS B 1 33 ? 14.338 41.555 30.890 1.00 71.96 43 HIS B O 1
ATOM 1801 N N . LEU B 1 34 ? 14.786 41.783 28.691 1.00 66.01 44 LEU B N 1
ATOM 1802 C CA . LEU B 1 34 ? 16.093 42.424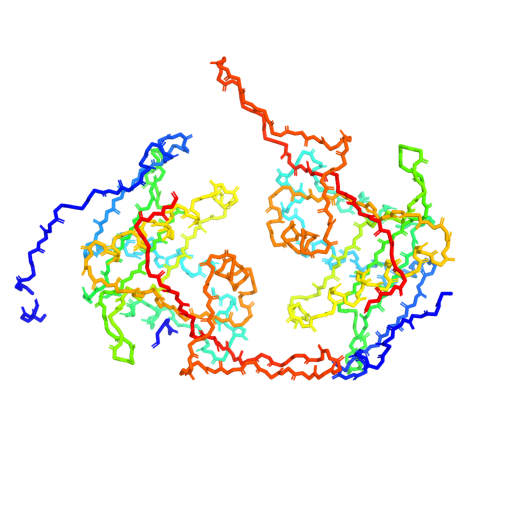 28.888 1.00 65.73 44 LEU B CA 1
ATOM 1803 C C . LEU B 1 34 ? 16.051 43.941 28.776 1.00 68.06 44 LEU B C 1
ATOM 1804 O O . LEU B 1 34 ? 15.516 44.488 27.810 1.00 70.08 44 LEU B O 1
ATOM 1809 N N . GLU B 1 35 ? 16.608 44.610 29.779 1.00 65.70 45 GLU B N 1
ATOM 1810 C CA . GLU B 1 35 ? 16.872 46.039 29.710 1.00 69.04 45 GLU B CA 1
ATOM 1811 C C . GLU B 1 35 ? 17.934 46.351 28.669 1.00 68.97 45 GLU B C 1
ATOM 1812 O O . GLU B 1 35 ? 18.714 45.476 28.288 1.00 67.11 45 GLU B O 1
ATOM 1818 N N . LYS B 1 36 ? 17.949 47.600 28.213 1.00 72.14 46 LYS B N 1
ATOM 1819 C CA . LYS B 1 36 ? 18.832 48.027 27.132 1.00 76.12 46 LYS B CA 1
ATOM 1820 C C . LYS B 1 36 ? 20.295 47.646 27.374 1.00 78.11 46 LYS B C 1
ATOM 1821 O O . LYS B 1 36 ? 20.978 47.178 26.460 1.00 79.17 46 LYS B O 1
ATOM 1827 N N . GLY B 1 37 ? 20.772 47.868 28.598 1.00 76.74 47 GLY B N 1
ATOM 1828 C CA . GLY B 1 37 ? 22.150 47.569 28.958 1.00 74.24 47 GLY B CA 1
ATOM 1829 C C . GLY B 1 37 ? 22.507 46.096 28.862 1.00 72.60 47 GLY B C 1
ATOM 1830 O O . GLY B 1 37 ? 23.548 45.739 28.303 1.00 77.61 47 GLY B O 1
ATOM 1831 N N . LEU B 1 38 ? 21.643 45.238 29.396 1.00 67.30 48 LEU B N 1
ATOM 1832 C CA . LEU B 1 38 ? 21.892 43.800 29.410 1.00 63.92 48 LEU B CA 1
ATOM 1833 C C . LEU B 1 38 ? 21.713 43.190 28.027 1.00 64.20 48 LEU B C 1
ATOM 1834 O O . LEU B 1 38 ? 22.453 42.286 27.629 1.00 65.72 48 LEU B O 1
ATOM 1839 N N . LEU B 1 39 ? 20.730 43.701 27.296 1.00 64.02 49 LEU B N 1
ATOM 1840 C CA . LEU B 1 39 ? 20.514 43.285 25.923 1.00 65.71 49 LEU B CA 1
ATOM 1841 C C . LEU B 1 39 ? 21.791 43.505 25.122 1.00 67.33 49 LEU B C 1
ATOM 1842 O O . LEU B 1 39 ? 22.253 42.616 24.412 1.00 66.77 49 LEU B O 1
ATOM 1847 N N . GLN B 1 40 ? 22.361 44.696 25.278 1.00 73.50 50 GLN B N 1
ATOM 1848 C CA . GLN B 1 40 ? 23.592 45.077 24.599 1.00 75.80 50 GLN B CA 1
ATOM 1849 C C . GLN B 1 40 ? 24.760 44.184 25.008 1.00 74.28 50 GLN B C 1
ATOM 1850 O O . GLN B 1 40 ? 25.631 43.872 24.185 1.00 76.04 50 GLN B O 1
ATOM 1856 N N . GLN B 1 41 ? 24.795 43.785 26.277 1.00 71.12 51 GLN B N 1
ATOM 1857 C CA . GLN B 1 41 ? 25.851 42.891 26.741 1.00 70.98 51 GLN B CA 1
ATOM 1858 C C . GLN B 1 41 ? 25.715 41.520 26.096 1.00 69.14 51 GLN B C 1
ATOM 1859 O O . GLN B 1 41 ? 26.707 40.914 25.704 1.00 69.49 51 GLN B O 1
ATOM 1865 N N . CYS B 1 42 ? 24.485 41.025 26.009 1.00 68.01 52 CYS B N 1
ATOM 1866 C CA . CYS B 1 42 ? 24.226 39.730 25.397 1.00 67.29 52 CYS B CA 1
ATOM 1867 C C . CYS B 1 42 ? 24.531 39.773 23.900 1.00 66.39 52 CYS B C 1
ATOM 1868 O O . CYS B 1 42 ? 25.112 38.839 23.349 1.00 64.73 52 CYS B O 1
ATOM 1871 N N . PHE B 1 43 ? 24.138 40.868 23.253 1.00 67.80 53 PHE B N 1
ATOM 1872 C CA . PHE B 1 43 ? 24.421 41.073 21.839 1.00 68.61 53 PHE B CA 1
ATOM 1873 C C . PHE B 1 43 ? 25.925 41.096 21.560 1.00 72.08 53 PHE B C 1
ATOM 1874 O O . PHE B 1 43 ? 26.397 40.462 20.617 1.00 73.06 53 PHE B O 1
ATOM 1882 N N . ASN B 1 44 ? 26.670 41.831 22.382 1.00 74.14 54 ASN B N 1
ATOM 1883 C CA . ASN B 1 44 ? 28.118 41.911 22.231 1.00 74.32 54 ASN B CA 1
ATOM 1884 C C . ASN B 1 44 ? 28.786 40.548 22.366 1.00 72.28 54 ASN B C 1
ATOM 1885 O O . ASN B 1 44 ? 29.780 40.276 21.697 1.00 71.45 54 ASN B O 1
ATOM 1890 N N . LEU B 1 45 ? 28.258 39.701 23.247 1.00 70.38 55 LEU B N 1
ATOM 1891 C CA . LEU B 1 45 ? 28.835 38.373 23.428 1.00 66.38 55 LEU B CA 1
ATOM 1892 C C . LEU B 1 45 ? 28.558 37.499 22.210 1.00 66.76 55 LEU B C 1
ATOM 1893 O O . LEU B 1 45 ? 29.469 36.842 21.689 1.00 66.29 55 LEU B O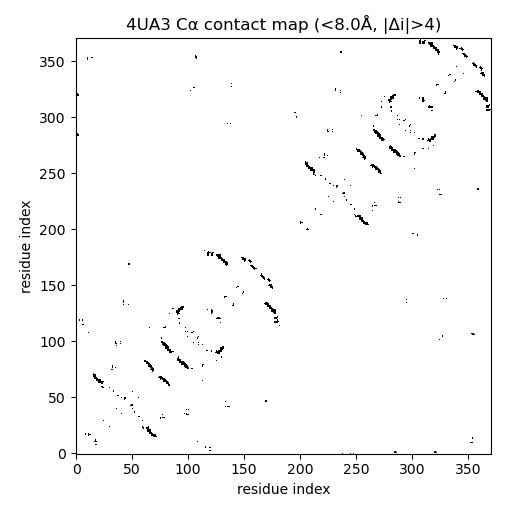 1
ATOM 1898 N N . VAL B 1 46 ? 27.314 37.516 21.741 1.00 66.52 56 VAL B N 1
ATOM 1899 C CA . VAL B 1 46 ? 26.942 36.787 20.531 1.00 64.79 56 VAL B CA 1
ATOM 1900 C C . VAL B 1 46 ? 27.820 37.218 19.364 1.00 65.38 56 VAL B C 1
ATOM 1901 O O . VAL B 1 46 ? 28.378 36.376 18.662 1.00 69.06 56 VAL B O 1
ATOM 1905 N N . LYS B 1 47 ? 27.978 38.525 19.182 1.00 68.49 57 LYS B N 1
ATOM 1906 C CA . LYS B 1 47 ? 28.749 39.032 18.050 1.00 73.70 57 LYS B CA 1
ATOM 1907 C C . LYS B 1 47 ? 30.204 38.596 18.106 1.00 77.77 57 LYS B C 1
ATOM 1908 O O . LYS B 1 47 ? 30.744 38.099 17.124 1.00 81.09 57 LYS B O 1
ATOM 1914 N N . LYS B 1 48 ? 30.831 38.780 19.261 1.00 80.85 58 LYS B N 1
ATOM 1915 C CA . LYS B 1 48 ? 32.228 38.410 19.441 1.00 81.71 58 LYS B CA 1
ATOM 1916 C C . LYS B 1 48 ? 32.439 36.926 19.152 1.00 81.54 58 LYS B C 1
ATOM 1917 O O . LYS B 1 48 ? 33.421 36.541 18.523 1.00 84.25 58 LYS B O 1
ATOM 1923 N N . ASN B 1 49 ? 31.511 36.097 19.613 1.00 75.97 59 ASN B N 1
ATOM 1924 C CA . ASN B 1 49 ? 31.626 34.653 19.445 1.00 73.33 59 ASN B CA 1
ATOM 1925 C C . ASN B 1 49 ? 31.270 34.163 18.037 1.00 73.86 59 ASN B C 1
ATOM 1926 O O . ASN B 1 49 ? 31.815 33.164 17.566 1.00 73.61 59 ASN B O 1
ATOM 1939 N N . GLU B 1 51 ? 30.432 36.235 14.962 1.00 76.27 61 GLU B N 1
ATOM 1940 C CA . GLU B 1 51 ? 30.515 37.094 13.781 1.00 80.51 61 GLU B CA 1
ATOM 1941 C C . GLU B 1 51 ? 31.179 36.383 12.602 1.00 79.45 61 GLU B C 1
ATOM 1942 O O . GLU B 1 51 ? 30.664 36.416 11.491 1.00 83.93 61 GLU B O 1
ATOM 1948 N N . ALA B 1 52 ? 32.308 35.727 12.853 1.00 76.06 62 ALA B N 1
ATOM 1949 C CA . ALA B 1 52 ? 33.037 35.027 11.796 1.00 74.73 62 ALA B CA 1
ATOM 1950 C C . ALA B 1 52 ? 32.224 33.856 11.248 1.00 73.55 62 ALA B C 1
ATOM 1951 O O . ALA B 1 52 ? 32.172 33.641 10.032 1.00 74.18 62 ALA B O 1
ATOM 1953 N N . LEU B 1 53 ? 31.606 33.097 12.151 1.00 73.09 63 LEU B N 1
ATOM 1954 C CA . LEU B 1 53 ? 30.771 31.960 11.773 1.00 74.06 63 LEU B CA 1
ATOM 1955 C C . LEU B 1 53 ? 29.580 32.387 10.938 1.00 74.16 63 LEU B C 1
ATOM 1956 O O . LEU B 1 53 ? 29.222 31.719 9.969 1.00 76.09 63 LEU B O 1
ATOM 1961 N N . TYR B 1 54 ? 28.959 33.496 11.315 1.00 73.67 64 TYR B N 1
ATOM 1962 C CA . TYR B 1 54 ? 27.860 34.023 10.529 1.00 72.27 64 TYR B CA 1
ATOM 1963 C C . TYR B 1 54 ? 28.375 34.481 9.170 1.00 75.23 64 TYR B C 1
ATOM 1964 O O . TYR B 1 54 ? 27.771 34.180 8.148 1.00 74.50 64 TYR B O 1
ATOM 1973 N N . ARG B 1 55 ? 29.501 35.189 9.168 1.00 80.52 65 ARG B N 1
ATOM 1974 C CA . ARG B 1 55 ? 30.078 35.696 7.920 1.00 85.99 65 ARG B CA 1
ATOM 1975 C C . ARG B 1 55 ? 30.447 34.575 6.951 1.00 88.01 65 ARG B C 1
ATOM 1976 O O . ARG B 1 55 ? 30.120 34.649 5.769 1.00 92.40 65 ARG B O 1
ATOM 1984 N N . GLN B 1 56 ? 31.120 33.538 7.446 1.00 84.44 66 GLN B N 1
ATOM 1985 C CA . GLN B 1 56 ? 31.563 32.439 6.584 1.00 81.92 66 GLN B CA 1
ATOM 1986 C C . GLN B 1 56 ? 30.409 31.523 6.191 1.00 77.64 66 GLN B C 1
ATOM 1987 O O . GLN B 1 56 ? 30.560 30.636 5.345 1.00 77.53 66 GLN B O 1
ATOM 1993 N N . SER B 1 57 ? 29.260 31.728 6.818 1.00 73.39 67 SER B N 1
ATOM 1994 C CA . SER B 1 57 ? 28.079 30.949 6.505 1.00 71.48 67 SER B CA 1
ATOM 1995 C C . SER B 1 57 ? 27.273 31.652 5.422 1.00 70.46 67 SER B C 1
ATOM 1996 O O . SER B 1 57 ? 27.479 32.836 5.148 1.00 70.21 67 SER B O 1
ATOM 1999 N N . SER B 1 58 ? 26.329 30.928 4.840 1.00 65.32 68 SER B N 1
ATOM 2000 C CA . SER B 1 58 ? 25.433 31.500 3.836 1.00 63.42 68 SER B CA 1
ATOM 2001 C C . SER B 1 58 ? 24.502 32.545 4.441 1.00 62.22 68 SER B C 1
ATOM 2002 O O . SER B 1 58 ? 23.906 33.336 3.716 1.00 63.44 68 SER B O 1
ATOM 2005 N N . PHE B 1 59 ? 24.375 32.547 5.770 1.00 64.51 69 PHE B N 1
ATOM 2006 C CA . PHE B 1 59 ? 23.408 33.427 6.427 1.00 67.10 69 PHE B CA 1
ATOM 2007 C C . PHE B 1 59 ? 23.852 34.885 6.436 1.00 68.38 69 PHE B C 1
ATOM 2008 O O . PHE B 1 59 ? 23.030 35.795 6.404 1.00 69.85 69 PHE B O 1
ATOM 2016 N N . GLY B 1 60 ? 25.159 35.104 6.501 1.00 72.02 70 GLY B N 1
ATOM 2017 C CA . GLY B 1 60 ? 25.693 36.442 6.684 1.00 74.75 70 GLY B CA 1
ATOM 2018 C C . GLY B 1 60 ? 25.474 36.942 8.108 1.00 74.93 70 GLY B C 1
ATOM 2019 O O . GLY B 1 60 ? 24.821 36.283 8.915 1.00 73.61 70 GLY B O 1
ATOM 2020 N N . TRP B 1 61 ? 26.033 38.112 8.405 1.00 77.59 71 TRP B N 1
ATOM 2021 C CA . TRP B 1 61 ? 25.862 38.764 9.692 1.00 77.59 71 TRP B CA 1
ATOM 2022 C C . TRP B 1 61 ? 25.325 40.181 9.550 1.00 80.39 71 TRP B C 1
ATOM 2023 O O . TRP B 1 61 ? 25.819 40.970 8.753 1.00 80.98 71 TRP B O 1
ATOM 2034 N N . ASP B 1 62 ? 24.322 40.503 10.359 1.00 83.03 72 ASP B N 1
ATOM 2035 C CA . ASP B 1 62 ? 23.814 41.864 10.435 1.00 87.63 72 ASP B CA 1
ATOM 2036 C C . ASP B 1 62 ? 23.509 42.256 11.867 1.00 87.92 72 ASP B C 1
ATOM 2037 O O . ASP B 1 62 ? 22.648 41.654 12.502 1.00 89.55 72 ASP B O 1
ATOM 2042 N N . ASP B 1 63 ? 24.225 43.259 12.368 1.00 88.38 73 ASP B N 1
ATOM 2043 C CA . ASP B 1 63 ? 24.021 43.766 13.723 1.00 89.21 73 ASP B CA 1
ATOM 2044 C C . ASP B 1 63 ? 22.545 44.021 13.999 1.00 88.56 73 ASP B C 1
ATOM 2045 O O . ASP B 1 63 ? 21.995 43.564 15.005 1.00 88.25 73 ASP B O 1
ATOM 2050 N N . SER B 1 64 ? 21.908 44.754 13.095 1.00 89.19 74 SER B N 1
ATOM 2051 C CA . SER B 1 64 ? 20.512 45.134 13.266 1.00 91.55 74 SER B CA 1
ATOM 2052 C C . SER B 1 64 ? 19.555 43.947 13.240 1.00 88.68 74 SER B C 1
ATOM 2053 O O . SER B 1 64 ? 18.535 43.959 13.918 1.00 89.57 74 SER B O 1
ATOM 2056 N N . GLU B 1 65 ? 19.866 42.928 12.448 1.00 87.18 75 GLU B N 1
ATOM 2057 C CA . GLU B 1 65 ? 18.957 41.794 12.323 1.00 87.35 75 GLU B CA 1
ATOM 2058 C C . GLU B 1 65 ? 19.064 40.822 13.498 1.00 80.71 75 GLU B C 1
ATOM 2059 O O . GLU B 1 65 ? 18.065 40.257 13.915 1.00 80.39 75 GLU B O 1
ATOM 2065 N N . LYS B 1 66 ? 20.276 40.593 13.994 1.00 78.06 76 LYS B N 1
ATOM 2066 C CA . LYS B 1 66 ? 20.460 39.729 15.157 1.00 76.43 76 LYS B CA 1
ATOM 2067 C C . LYS B 1 66 ? 19.802 40.369 16.372 1.00 78.55 76 LYS B C 1
ATOM 2068 O O . LYS B 1 66 ? 19.216 39.684 17.208 1.00 82.03 76 LYS B O 1
ATOM 2074 N N . LEU B 1 67 ? 19.894 41.692 16.448 1.00 80.64 77 LEU B N 1
ATOM 2075 C CA . LEU B 1 67 ? 19.305 42.466 17.534 1.00 84.31 77 LEU B CA 1
ATOM 2076 C C . LEU B 1 67 ? 17.792 42.254 17.594 1.00 83.44 77 LEU B C 1
ATOM 2077 O O . LEU B 1 67 ? 17.231 42.014 18.663 1.00 84.25 77 LEU B O 1
ATOM 2082 N N . LYS B 1 68 ? 17.143 42.328 16.433 1.00 83.16 78 LYS B N 1
ATOM 2083 C CA . LYS B 1 68 ? 15.696 42.152 16.333 1.00 77.61 78 LYS B CA 1
ATOM 2084 C C . LYS B 1 68 ? 15.276 40.769 16.832 1.00 75.86 78 LYS B C 1
ATOM 2085 O O . LYS B 1 68 ? 14.286 40.632 17.549 1.00 77.19 78 LYS B O 1
ATOM 2087 N N . GLU B 1 69 ? 16.033 39.748 16.445 1.00 72.53 79 GLU B N 1
ATOM 2088 C CA . GLU B 1 69 ? 15.803 38.393 16.927 1.00 71.80 79 GLU B CA 1
ATOM 2089 C C . GLU B 1 69 ? 15.910 38.311 18.452 1.00 71.01 79 GLU B C 1
ATOM 2090 O O . GLU B 1 69 ? 15.094 37.673 19.117 1.00 71.04 79 GLU B O 1
ATOM 2104 N N . GLU B 1 71 ? 15.501 40.536 20.625 1.00 68.24 81 GLU B N 1
ATOM 2105 C CA . GLU B 1 71 ? 14.501 41.362 21.297 1.00 71.59 81 GLU B CA 1
ATOM 2106 C C . GLU B 1 71 ? 13.109 40.737 21.312 1.00 72.61 81 GLU B C 1
ATOM 2107 O O . GLU B 1 71 ? 12.175 41.354 21.813 1.00 71.40 81 GLU B O 1
ATOM 2121 N N . GLU B 1 73 ? 9.695 39.055 22.118 1.00 72.02 83 GLU B N 1
ATOM 2122 C CA . GLU B 1 73 ? 9.032 39.124 23.421 1.00 71.71 83 GLU B CA 1
ATOM 2123 C C . GLU B 1 73 ? 8.992 37.747 24.083 1.00 69.78 83 GLU B C 1
ATOM 2124 O O . GLU B 1 73 ? 9.042 37.632 25.304 1.00 73.77 83 GLU B O 1
ATOM 2130 N N . LYS B 1 74 ? 8.957 36.708 23.259 1.00 65.67 84 LYS B N 1
ATOM 2131 C CA . LYS B 1 74 ? 8.815 35.332 23.722 1.00 70.82 84 LYS B CA 1
ATOM 2132 C C . LYS B 1 74 ? 10.073 34.735 24.386 1.00 66.75 84 LYS B C 1
ATOM 2133 O O . LYS B 1 74 ? 9.992 33.724 25.091 1.00 66.85 84 LYS B O 1
ATOM 2139 N N . LEU B 1 75 ? 11.224 35.369 24.184 1.00 60.13 85 LEU B N 1
ATOM 2140 C CA . LEU B 1 75 ? 12.499 34.790 24.615 1.00 58.90 85 LEU B CA 1
ATOM 2141 C C . LEU B 1 75 ? 12.800 34.995 26.094 1.00 60.78 85 LEU B C 1
ATOM 2142 O O . LEU B 1 75 ? 12.625 36.089 26.625 1.00 63.86 85 LEU B O 1
ATOM 2147 N N . GLU B 1 76 ? 13.222 33.920 26.755 1.00 60.62 86 GLU B N 1
ATOM 2148 C CA . GLU B 1 76 ? 13.681 33.992 28.133 1.00 58.88 86 GLU B CA 1
ATOM 2149 C C . GLU B 1 76 ? 15.195 33.832 28.152 1.00 54.52 86 GLU B C 1
ATOM 2150 O O . GLU B 1 76 ? 15.746 33.081 27.355 1.00 50.98 86 GLU B O 1
ATOM 2156 N N . TYR B 1 77 ? 15.849 34.519 29.076 1.00 53.07 87 TYR B N 1
ATOM 2157 C CA . TYR B 1 77 ? 17.298 34.497 29.144 1.00 50.93 87 TYR B CA 1
ATOM 2158 C C . TYR B 1 77 ? 17.732 33.994 30.511 1.00 53.59 87 TYR B C 1
ATOM 2159 O O . TYR B 1 77 ? 17.263 34.490 31.548 1.00 56.51 87 TYR B O 1
ATOM 2168 N N . ILE B 1 78 ? 18.620 33.008 30.505 1.00 51.53 88 ILE B N 1
ATOM 2169 C CA . ILE B 1 78 ? 19.312 32.586 31.709 1.00 53.23 88 ILE B CA 1
ATOM 2170 C C . ILE B 1 78 ? 20.679 33.219 31.633 1.00 55.43 88 ILE B C 1
ATOM 2171 O O . ILE B 1 78 ? 21.469 32.858 30.765 1.00 57.98 88 ILE B O 1
ATOM 2176 N N . CYS B 1 79 ? 20.955 34.162 32.534 1.00 58.80 89 CYS B N 1
ATOM 2177 C CA . CYS B 1 79 ? 22.162 34.977 32.450 1.00 57.28 89 CYS B CA 1
ATOM 2178 C C . CYS B 1 79 ? 23.094 34.747 33.629 1.00 60.23 89 CYS B C 1
ATOM 2179 O O . CYS B 1 79 ? 22.652 34.684 34.775 1.00 60.23 89 CYS B O 1
ATOM 2182 N N . ILE B 1 80 ? 24.383 34.642 33.321 1.00 60.65 90 ILE B N 1
ATOM 2183 C CA . ILE B 1 80 ? 25.425 34.428 34.319 1.00 60.70 90 ILE B CA 1
ATOM 2184 C C . ILE B 1 80 ? 26.350 35.635 34.375 1.00 65.01 90 ILE B C 1
ATOM 2185 O O . ILE B 1 80 ? 26.884 36.065 33.355 1.00 65.94 90 ILE B O 1
ATOM 2190 N N . PHE B 1 81 ? 26.557 36.168 35.577 1.00 67.99 91 PHE B N 1
ATOM 2191 C CA . PHE B 1 81 ? 27.400 37.340 35.734 1.00 68.49 91 PHE B CA 1
ATOM 2192 C C . PHE B 1 81 ? 28.533 37.054 36.715 1.00 73.65 91 PHE B C 1
ATOM 2193 O O . PHE B 1 81 ? 28.381 36.251 37.636 1.00 75.75 91 PHE B O 1
ATOM 2201 N N . GLU B 1 82 ? 29.646 37.752 36.539 1.00 74.49 92 GLU B N 1
ATOM 2202 C CA . GLU B 1 82 ? 30.788 37.602 37.426 1.00 76.72 92 GLU B CA 1
ATOM 2203 C C . GLU B 1 82 ? 30.490 38.324 38.737 1.00 76.56 92 GLU B C 1
ATOM 2204 O O . GLU B 1 82 ? 30.044 39.468 38.725 1.00 74.97 92 GLU B O 1
ATOM 2210 N N . LYS B 1 83 ? 30.696 37.646 39.863 1.00 76.04 93 LYS B N 1
ATOM 2211 C CA . LYS B 1 83 ? 30.381 38.242 41.162 1.00 77.97 93 LYS B CA 1
ATOM 2212 C C . LYS B 1 83 ? 31.163 39.529 41.391 1.00 81.54 93 LYS B C 1
ATOM 2213 O O . LYS B 1 83 ? 30.614 40.515 41.878 1.00 85.13 93 LYS B O 1
ATOM 2216 N N . THR B 1 84 ? 32.443 39.522 41.030 1.00 82.92 94 THR B N 1
ATOM 2217 C CA . THR B 1 84 ? 33.288 40.683 41.264 1.00 84.55 94 THR B CA 1
ATOM 2218 C C . THR B 1 84 ? 32.949 41.844 40.339 1.00 83.30 94 THR B C 1
ATOM 2219 O O . THR B 1 84 ? 32.565 42.916 40.810 1.00 80.05 94 THR B O 1
ATOM 2223 N N . SER B 1 85 ? 33.064 41.616 39.030 1.00 85.06 95 SER B N 1
ATOM 2224 C CA . SER B 1 85 ? 32.915 42.679 38.029 1.00 86.37 95 SER B CA 1
ATOM 2225 C C . SER B 1 85 ? 31.465 43.016 37.703 1.00 87.68 95 SER B C 1
ATOM 2226 O O . SER B 1 85 ? 31.186 44.083 37.156 1.00 89.05 95 SER B O 1
ATOM 2229 N N . LYS B 1 86 ? 30.558 42.094 38.023 1.00 88.13 96 LYS B N 1
ATOM 2230 C CA . LYS B 1 86 ? 29.139 42.201 37.674 1.00 88.93 96 LYS B CA 1
ATOM 2231 C C . LYS B 1 86 ? 28.920 42.239 36.169 1.00 90.47 96 LYS B C 1
ATOM 2232 O O . LYS B 1 86 ? 27.865 42.670 35.700 1.00 93.15 96 LYS B O 1
ATOM 2238 N N . LYS B 1 87 ? 29.908 41.767 35.416 1.00 87.59 97 LYS B N 1
ATOM 2239 C CA . LYS B 1 87 ? 29.781 41.713 33.967 1.00 86.63 97 LYS B CA 1
ATOM 2240 C C . LYS B 1 87 ? 29.165 40.393 33.524 1.00 81.25 97 LYS B C 1
ATOM 2241 O O . LYS B 1 87 ? 29.396 39.346 34.129 1.00 80.36 97 LYS B O 1
ATOM 2247 N N . LEU B 1 88 ? 28.387 40.447 32.453 1.00 77.68 98 LEU B N 1
ATOM 2248 C CA . LEU B 1 88 ? 27.854 39.238 31.859 1.00 74.42 98 LEU B CA 1
ATOM 2249 C C . LEU B 1 88 ? 29.014 38.383 31.360 1.00 73.82 98 LEU B C 1
ATOM 2250 O O . LEU B 1 88 ? 29.915 38.885 30.684 1.00 73.16 98 LEU B O 1
ATOM 2255 N N . VAL B 1 89 ? 29.007 37.101 31.710 1.00 70.77 99 VAL B N 1
ATOM 2256 C CA . VAL B 1 89 ? 30.027 36.190 31.210 1.00 66.00 99 VAL B CA 1
ATOM 2257 C C . VAL B 1 89 ? 29.428 35.035 30.411 1.00 63.28 99 VAL B C 1
ATOM 2258 O O . VAL B 1 89 ? 30.158 34.221 29.842 1.00 63.11 99 VAL B O 1
ATOM 2262 N N . GLY B 1 90 ? 28.102 34.958 30.361 1.00 60.54 100 GLY B N 1
ATOM 2263 C CA . GLY B 1 90 ? 27.464 33.895 29.614 1.00 58.32 100 GLY B CA 1
ATOM 2264 C C . GLY B 1 90 ? 25.953 33.880 29.725 1.00 59.14 100 GLY B C 1
ATOM 2265 O O . GLY B 1 90 ? 25.382 34.386 30.699 1.00 61.58 100 GLY B O 1
ATOM 2266 N N . PHE B 1 91 ? 25.294 33.280 28.739 1.00 58.37 101 PHE B N 1
ATOM 2267 C CA . PHE B 1 91 ? 23.846 33.154 28.834 1.00 56.03 101 PHE B CA 1
ATOM 2268 C C . PHE B 1 91 ? 23.316 32.057 27.939 1.00 56.46 101 PHE B C 1
ATOM 2269 O O . PHE B 1 91 ? 24.009 31.572 27.031 1.00 54.83 101 PHE B O 1
ATOM 2277 N N . LEU B 1 92 ? 22.072 31.678 28.204 1.00 53.57 102 LEU B N 1
ATOM 2278 C CA . LEU B 1 92 ? 21.333 30.779 27.347 1.00 53.30 102 LEU B CA 1
ATOM 2279 C C . LEU B 1 92 ? 19.970 31.408 27.146 1.00 54.12 102 LEU B C 1
ATOM 2280 O O . LEU B 1 92 ? 19.342 31.856 28.115 1.00 58.45 102 LEU B O 1
ATOM 2285 N N . SER B 1 93 ? 19.512 31.450 25.898 1.00 49.57 103 SER B N 1
ATOM 2286 C CA . SER B 1 93 ? 18.192 32.000 25.599 1.00 51.38 103 SER B CA 1
ATOM 2287 C C . SER B 1 93 ? 17.329 30.945 24.925 1.00 55.31 103 SER B C 1
ATOM 2288 O O . SER B 1 93 ? 17.831 30.116 24.152 1.00 53.72 103 SER B O 1
ATOM 2291 N N . PHE B 1 94 ? 16.023 30.996 25.194 1.00 53.13 104 PHE B N 1
ATOM 2292 C CA . PHE B 1 94 ? 15.126 29.963 24.720 1.00 50.41 104 PHE B CA 1
ATOM 2293 C C . PHE B 1 94 ? 13.685 30.476 24.617 1.00 53.68 104 PHE B C 1
ATOM 2294 O O . PHE B 1 94 ? 13.343 31.496 25.207 1.00 55.01 104 PHE B O 1
ATOM 2302 N N . GLU B 1 95 ? 12.860 29.763 23.860 1.00 53.79 105 GLU B N 1
ATOM 2303 C CA . GLU B 1 95 ? 11.418 30.027 23.866 1.00 57.68 105 GLU B CA 1
ATOM 2304 C C . GLU B 1 95 ? 10.653 28.734 24.151 1.00 57.09 105 GLU B C 1
ATOM 2305 O O . GLU B 1 95 ? 11.082 27.640 23.787 1.00 56.95 105 GLU B O 1
ATOM 2311 N N . ASP B 1 96 ? 9.519 28.859 24.822 1.00 53.95 106 ASP B N 1
ATOM 2312 C CA . ASP B 1 96 ? 8.641 27.724 24.997 1.00 55.88 106 ASP B CA 1
ATOM 2313 C C . ASP B 1 96 ? 7.782 27.682 23.747 1.00 55.99 106 ASP B C 1
ATOM 2314 O O . ASP B 1 96 ? 7.108 28.661 23.427 1.00 58.57 106 ASP B O 1
ATOM 2319 N N . THR B 1 97 ? 7.824 26.577 23.012 1.00 52.00 107 THR B N 1
ATOM 2320 C CA . THR B 1 97 ? 7.123 26.565 21.744 1.00 52.05 107 THR B CA 1
ATOM 2321 C C . THR B 1 97 ? 6.722 25.165 21.301 1.00 52.28 107 THR B C 1
ATOM 2322 O O . THR B 1 97 ? 6.754 24.217 22.081 1.00 53.08 107 THR B O 1
ATOM 2326 N N . VAL B 1 98 ? 6.308 25.050 20.049 1.00 51.96 108 VAL B N 1
ATOM 2327 C CA . VAL B 1 98 ? 5.992 23.758 19.478 1.00 48.64 108 VAL B CA 1
ATOM 2328 C C . VAL B 1 98 ? 6.774 23.642 18.169 1.00 47.58 108 VAL B C 1
ATOM 2329 O O . VAL B 1 98 ? 6.884 24.607 17.428 1.00 50.91 108 VAL B O 1
ATOM 2333 N N . GLU B 1 99 ? 7.361 22.483 17.911 1.00 50.55 109 GLU B N 1
ATOM 2334 C CA . GLU B 1 99 ? 8.076 22.275 16.654 1.00 55.67 109 GLU B CA 1
ATOM 2335 C C . GLU B 1 99 ? 7.647 20.943 16.037 1.00 62.03 109 GLU B C 1
ATOM 2336 O O . GLU B 1 99 ? 7.908 19.876 16.596 1.00 66.41 109 GLU B O 1
ATOM 2342 N N . ALA B 1 100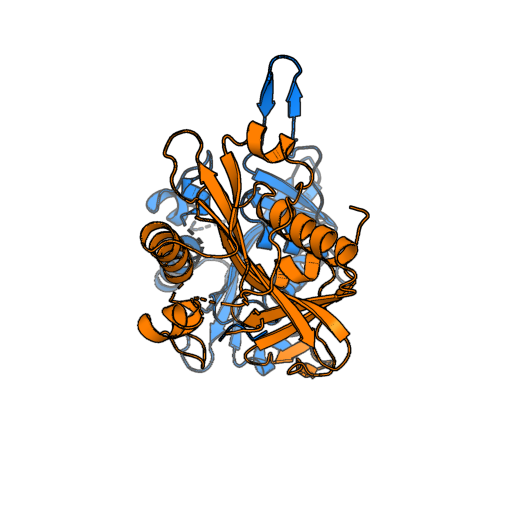 ? 6.989 21.017 14.885 1.00 64.24 110 ALA B N 1
ATOM 2343 C CA . ALA B 1 100 ? 6.474 19.836 14.197 1.00 67.15 110 ALA B CA 1
ATOM 2344 C C . ALA B 1 100 ? 5.603 18.976 15.108 1.00 67.91 110 ALA B C 1
ATOM 2345 O O . ALA B 1 100 ? 5.796 17.765 15.201 1.00 69.30 110 ALA B O 1
ATOM 2347 N N . GLY B 1 101 ? 4.660 19.609 15.797 1.00 66.17 111 GLY B N 1
ATOM 2348 C CA . GLY B 1 101 ? 3.720 18.886 16.635 1.00 66.31 111 GLY B CA 1
ATOM 2349 C C . GLY B 1 101 ? 4.253 18.529 18.011 1.00 64.67 111 GLY B C 1
ATOM 2350 O O . GLY B 1 101 ? 3.513 18.041 18.865 1.00 66.77 111 GLY B O 1
ATOM 2351 N N . LEU B 1 102 ? 5.541 18.760 18.228 1.00 61.17 112 LEU B N 1
ATOM 2352 C CA . LEU B 1 102 ? 6.165 18.386 19.488 1.00 59.39 112 LEU B CA 1
ATOM 2353 C C . LEU B 1 102 ? 6.357 19.593 20.406 1.00 58.35 112 LEU B C 1
ATOM 2354 O O . LEU B 1 102 ? 6.906 20.615 19.998 1.00 58.91 112 LEU B O 1
ATOM 2359 N N . THR B 1 103 ? 5.900 19.481 21.648 1.00 58.30 113 THR B N 1
ATOM 2360 C CA . THR B 1 103 ? 6.169 20.527 22.630 1.00 57.29 113 THR B CA 1
ATOM 2361 C C . THR B 1 103 ? 7.660 20.591 22.901 1.00 57.87 113 THR B C 1
ATOM 2362 O O . THR B 1 103 ? 8.314 19.561 23.088 1.00 57.73 113 THR B O 1
ATOM 2366 N N . CYS B 1 104 ? 8.213 21.793 22.926 1.00 56.70 114 CYS B N 1
ATOM 2367 C CA . CYS B 1 104 ? 9.640 21.890 23.175 1.00 57.98 114 CYS B CA 1
ATOM 2368 C C . CYS B 1 104 ? 10.079 23.219 23.755 1.00 56.66 114 CYS B C 1
ATOM 2369 O O . CYS B 1 104 ? 9.382 24.223 23.664 1.00 58.68 114 CYS B O 1
ATOM 2372 N N . LEU B 1 105 ? 11.251 23.196 24.369 1.00 56.52 115 LEU B N 1
ATOM 2373 C CA . LEU B 1 105 ? 11.990 24.401 24.666 1.00 53.64 115 LEU B CA 1
ATOM 2374 C C . LEU B 1 105 ? 12.964 24.547 23.505 1.00 52.83 115 LEU B C 1
ATOM 2375 O O . LEU B 1 105 ? 13.737 23.629 23.230 1.00 53.20 115 LEU B O 1
ATOM 2380 N N . TYR B 1 106 ? 12.912 25.682 22.820 1.00 51.84 116 TYR B N 1
ATOM 2381 C CA . TYR B 1 106 ? 13.763 25.917 21.650 1.00 50.96 116 TYR B CA 1
ATOM 2382 C C . TYR B 1 106 ? 14.918 26.819 22.059 1.00 51.54 116 TYR B C 1
ATOM 2383 O O . TYR B 1 106 ? 14.713 27.981 22.411 1.00 53.25 116 TYR B O 1
ATOM 2392 N N . ILE B 1 107 ? 16.135 26.286 22.040 1.00 50.99 117 ILE B N 1
ATOM 2393 C CA . ILE B 1 107 ? 17.275 27.072 22.451 1.00 51.66 117 ILE B CA 1
ATOM 2394 C C . ILE B 1 107 ? 17.690 28.013 21.342 1.00 51.81 117 ILE B C 1
ATOM 2395 O O . ILE B 1 107 ? 17.952 27.574 20.214 1.00 51.98 117 ILE B O 1
ATOM 2400 N N . TYR B 1 108 ? 17.754 29.309 21.627 1.00 54.11 118 TYR B N 1
ATOM 2401 C CA . TYR B 1 108 ? 18.204 30.216 20.572 1.00 55.27 118 TYR B CA 1
ATOM 2402 C C . TYR B 1 108 ? 19.699 30.457 20.607 1.00 55.92 118 TYR B C 1
ATOM 2403 O O . TYR B 1 108 ? 20.354 30.436 19.574 1.00 62.03 118 TYR B O 1
ATOM 2412 N N . GLU B 1 109 ? 20.237 30.675 21.801 1.00 55.18 119 GLU B N 1
ATOM 2413 C CA . GLU B 1 109 ? 21.661 30.936 21.945 1.00 54.40 119 GLU B CA 1
ATOM 2414 C C . GLU B 1 109 ? 22.179 30.195 23.162 1.00 54.66 119 GLU B C 1
ATOM 2415 O O . GLU B 1 109 ? 21.468 30.069 24.153 1.00 55.23 119 GLU B O 1
ATOM 2421 N N . ILE B 1 110 ? 23.403 29.684 23.076 1.00 54.92 120 ILE B N 1
ATOM 2422 C CA . ILE B 1 110 ? 24.161 29.368 24.285 1.00 58.36 120 ILE B CA 1
ATOM 2423 C C . ILE B 1 110 ? 25.560 29.969 24.100 1.00 58.87 120 ILE B C 1
ATOM 2424 O O . ILE B 1 110 ? 26.284 29.608 23.171 1.00 61.78 120 ILE B O 1
ATOM 2429 N N . GLN B 1 111 ? 25.904 30.930 24.953 1.00 58.26 121 GLN B N 1
ATOM 2430 C CA . GLN B 1 111 ? 27.091 31.757 24.738 1.00 58.48 121 GLN B CA 1
ATOM 2431 C C . GLN B 1 111 ? 27.906 31.928 26.014 1.00 59.67 121 GLN B C 1
ATOM 2432 O O . GLN B 1 111 ? 27.368 32.301 27.054 1.00 61.08 121 GLN B O 1
ATOM 2438 N N . LEU B 1 112 ? 29.200 31.648 25.930 1.00 61.94 122 LEU B N 1
ATOM 2439 C CA . LEU B 1 112 ? 30.107 31.862 27.052 1.00 62.12 122 LEU B CA 1
ATOM 2440 C C . LEU B 1 112 ? 31.277 32.715 26.585 1.00 68.12 122 LEU B C 1
ATOM 2441 O O . LEU B 1 112 ? 31.795 32.487 25.493 1.00 69.76 122 LEU B O 1
ATOM 2446 N N . ASP B 1 113 ? 31.706 33.689 27.383 1.00 71.28 123 ASP B N 1
ATOM 2447 C CA . ASP B 1 113 ? 32.922 34.419 27.018 1.00 77.97 123 ASP B CA 1
ATOM 2448 C C . ASP B 1 113 ? 34.134 33.492 27.138 1.00 76.78 123 ASP B C 1
ATOM 2449 O O . ASP B 1 113 ? 34.053 32.424 27.746 1.00 77.00 123 ASP B O 1
ATOM 2454 N N . GLU B 1 114 ? 35.244 33.892 26.531 1.00 75.84 124 GLU B N 1
ATOM 2455 C CA . GLU B 1 114 ? 36.414 33.026 26.430 1.00 78.74 124 GLU B CA 1
ATOM 2456 C C . GLU B 1 114 ? 36.904 32.508 27.780 1.00 79.20 124 GLU B C 1
ATOM 2457 O O . GLU B 1 114 ? 37.325 31.359 27.893 1.00 80.69 124 GLU B O 1
ATOM 2459 N N . HIS B 1 115 ? 36.838 33.349 28.806 1.00 78.30 125 HIS B N 1
ATOM 2460 C CA . HIS B 1 115 ? 37.466 33.015 30.079 1.00 77.41 125 HIS B CA 1
ATOM 2461 C C . HIS B 1 115 ? 36.719 31.978 30.921 1.00 75.54 125 HIS B C 1
ATOM 2462 O O . HIS B 1 115 ? 37.307 31.429 31.845 1.00 77.93 125 HIS B O 1
ATOM 2464 N N . ILE B 1 116 ? 35.456 31.677 30.609 1.00 70.77 126 ILE B N 1
ATOM 2465 C CA . ILE B 1 116 ? 34.718 30.720 31.440 1.00 71.90 126 ILE B CA 1
ATOM 2466 C C . ILE B 1 116 ? 34.393 29.385 30.729 1.00 73.03 126 ILE B C 1
ATOM 2467 O O . ILE B 1 116 ? 33.663 28.541 31.265 1.00 73.53 126 ILE B O 1
ATOM 2472 N N . ARG B 1 117 ? 34.946 29.181 29.535 1.00 73.17 127 ARG B N 1
ATOM 2473 C CA . ARG B 1 117 ? 34.786 27.901 28.839 1.00 70.34 127 ARG B CA 1
ATOM 2474 C C . ARG B 1 117 ? 35.655 26.794 29.421 1.00 72.95 127 ARG B C 1
ATOM 2475 O O . ARG B 1 117 ? 36.736 27.049 29.957 1.00 76.62 127 ARG B O 1
ATOM 2483 N N . GLY B 1 118 ? 35.185 25.558 29.289 1.00 70.46 128 GLY B N 1
ATOM 2484 C CA . GLY B 1 118 ? 35.951 24.404 29.725 1.00 67.84 128 GLY B CA 1
ATOM 2485 C C . GLY B 1 118 ? 35.846 24.189 31.223 1.00 66.24 128 GLY B C 1
ATOM 2486 O O . GLY B 1 118 ? 36.737 23.606 31.840 1.00 68.13 128 GLY B O 1
ATOM 2487 N N . ARG B 1 119 ? 34.752 24.670 31.806 1.00 63.36 129 ARG B N 1
ATOM 2488 C CA . ARG B 1 119 ? 34.534 24.546 33.255 1.00 64.98 129 ARG B CA 1
ATOM 2489 C C . ARG B 1 119 ? 33.150 24.001 33.602 1.00 65.20 129 ARG B C 1
ATOM 2490 O O . ARG B 1 119 ? 32.685 24.151 34.751 1.00 63.77 129 ARG B O 1
ATOM 2498 N N . ASN B 1 120 ? 32.502 23.392 32.603 1.00 65.09 130 ASN B N 1
ATOM 2499 C CA . ASN B 1 120 ? 31.179 22.756 32.734 1.00 65.98 130 ASN B CA 1
ATOM 2500 C C . ASN B 1 120 ? 30.004 23.715 32.894 1.00 62.14 130 ASN B C 1
ATOM 2501 O O . ASN B 1 120 ? 28.896 23.294 33.238 1.00 63.18 130 ASN B O 1
ATOM 2506 N N . VAL B 1 121 ? 30.244 24.987 32.599 1.00 58.42 131 VAL B N 1
ATOM 2507 C CA . VAL B 1 121 ? 29.204 25.996 32.626 1.00 56.84 131 VAL B CA 1
ATOM 2508 C C . VAL B 1 121 ? 28.265 25.807 31.434 1.00 56.61 131 VAL B C 1
ATOM 2509 O O . VAL B 1 121 ? 27.081 26.142 31.496 1.00 56.05 131 VAL B O 1
ATOM 2513 N N . GLY B 1 122 ? 28.807 25.265 30.348 1.00 58.96 132 GLY B N 1
ATOM 2514 C CA . GLY B 1 122 ? 27.995 24.954 29.187 1.00 60.27 132 GLY B CA 1
ATOM 2515 C C . GLY B 1 122 ? 27.056 23.822 29.535 1.00 58.59 132 GLY B C 1
ATOM 2516 O O . GLY B 1 122 ? 25.856 23.914 29.297 1.00 59.65 132 GLY B O 1
ATOM 2517 N N . LYS B 1 123 ? 27.594 22.767 30.136 1.00 57.91 133 LYS B N 1
ATOM 2518 C CA . LYS B 1 123 ? 26.749 21.691 30.639 1.00 59.63 133 LYS B CA 1
ATOM 2519 C C . LYS B 1 123 ? 25.741 22.217 31.675 1.00 58.94 133 LYS B C 1
ATOM 2520 O O . LYS B 1 123 ? 24.578 21.815 31.681 1.00 60.00 133 LYS B O 1
ATOM 2526 N N . TRP B 1 124 ? 26.191 23.112 32.546 1.00 57.45 134 TRP B N 1
ATOM 2527 C CA . TRP B 1 124 ? 25.301 23.637 33.592 1.00 56.53 134 TRP B CA 1
ATOM 2528 C C . TRP B 1 124 ? 24.099 24.326 32.944 1.00 55.57 134 TRP B C 1
ATOM 2529 O O . TRP B 1 124 ? 22.949 24.089 33.315 1.00 57.26 134 TRP B O 1
ATOM 2540 N N . LEU B 1 125 ? 24.367 25.160 31.945 1.00 54.41 135 LEU B N 1
ATOM 2541 C CA . LEU B 1 125 ? 23.284 25.857 31.262 1.00 55.13 135 LEU B CA 1
ATOM 2542 C C . LEU B 1 125 ? 22.327 24.897 30.573 1.00 54.66 135 LEU B C 1
ATOM 2543 O O . LEU B 1 125 ? 21.102 25.011 30.726 1.00 50.74 135 LEU B O 1
ATOM 2548 N N . LEU B 1 126 ? 22.887 23.953 29.820 1.00 55.80 136 LEU B N 1
ATOM 2549 C CA . LEU B 1 126 ? 22.076 23.022 29.039 1.00 55.95 136 LEU B CA 1
ATOM 2550 C C . LEU B 1 126 ? 21.214 22.146 29.944 1.00 56.33 136 LEU B C 1
ATOM 2551 O O . LEU B 1 126 ? 20.014 21.982 29.714 1.00 56.05 136 LEU B O 1
ATOM 2556 N N . LYS B 1 127 ? 21.839 21.602 30.979 1.00 56.95 137 LYS B N 1
ATOM 2557 C CA . LYS B 1 127 ? 21.153 20.797 31.985 1.00 59.18 137 LYS B CA 1
ATOM 2558 C C . LYS B 1 127 ? 19.982 21.548 32.613 1.00 57.09 137 LYS B C 1
ATOM 2559 O O . LYS B 1 127 ? 18.892 20.992 32.775 1.00 59.15 137 LYS B O 1
ATOM 2562 N N . ASN B 1 128 ? 20.191 22.815 32.951 1.00 57.30 138 ASN B N 1
ATOM 2563 C CA . ASN B 1 128 ? 19.116 23.602 33.551 1.00 60.73 138 ASN B CA 1
ATOM 2564 C C . ASN B 1 128 ? 17.981 23.878 32.569 1.00 60.17 138 ASN B C 1
ATOM 2565 O O . ASN B 1 128 ? 16.802 23.903 32.942 1.00 58.29 138 ASN B O 1
ATOM 2570 N N . ALA B 1 129 ? 18.337 24.100 31.310 1.00 58.65 139 ALA B N 1
ATOM 2571 C CA . ALA B 1 129 ? 17.325 24.328 30.294 1.00 56.88 139 ALA B CA 1
ATOM 2572 C C . ALA B 1 129 ? 16.462 23.085 30.142 1.00 60.36 139 ALA B C 1
ATOM 2573 O O . ALA B 1 129 ? 15.245 23.182 30.028 1.00 62.67 139 ALA B O 1
ATOM 2575 N N . SER B 1 130 ? 17.101 21.920 30.150 1.00 59.92 140 SER B N 1
ATOM 2576 C CA . SER B 1 130 ? 16.415 20.641 29.969 1.00 61.28 140 SER B CA 1
ATOM 2577 C C . SER B 1 130 ? 15.437 20.338 31.119 1.00 62.09 140 SER B C 1
ATOM 2578 O O . SER B 1 130 ? 14.301 19.912 30.894 1.00 63.15 140 SER B O 1
ATOM 2581 N N . ILE B 1 131 ? 15.878 20.577 32.351 1.00 60.43 141 ILE B N 1
ATOM 2582 C CA . ILE B 1 131 ? 15.035 20.359 33.532 1.00 60.59 141 ILE B CA 1
ATOM 2583 C C . ILE B 1 131 ? 13.854 21.320 33.554 1.00 59.68 141 ILE B C 1
ATOM 2584 O O . ILE B 1 131 ? 12.724 20.939 33.870 1.00 59.41 141 ILE B O 1
ATOM 2589 N N . LEU B 1 132 ? 14.149 22.574 33.235 1.00 61.30 142 LEU B N 1
ATOM 2590 C CA . LEU B 1 132 ? 13.159 23.629 33.139 1.00 62.07 142 LEU B CA 1
ATOM 2591 C C . LEU B 1 132 ? 12.086 23.257 32.116 1.00 62.76 142 LEU B C 1
ATOM 2592 O O . LEU B 1 132 ? 10.888 23.479 32.337 1.00 63.79 142 LEU B O 1
ATOM 2597 N N . ALA B 1 133 ? 12.523 22.692 30.994 1.00 62.07 143 ALA B N 1
ATOM 2598 C CA . ALA B 1 133 ? 11.602 22.229 29.958 1.00 60.52 143 ALA B CA 1
ATOM 2599 C C . ALA B 1 133 ? 10.717 21.106 30.486 1.00 59.55 143 ALA B C 1
ATOM 2600 O O . ALA B 1 133 ? 9.492 21.142 30.317 1.00 59.75 143 ALA B O 1
ATOM 2602 N N . TYR B 1 134 ? 11.350 20.112 31.112 1.00 57.17 144 TYR B N 1
ATOM 2603 C CA . TYR B 1 134 ? 10.627 18.955 31.640 1.00 57.93 144 TYR B CA 1
ATOM 2604 C C . TYR B 1 134 ? 9.550 19.412 32.604 1.00 63.92 144 TYR B C 1
ATOM 2605 O O . TYR B 1 134 ? 8.410 18.954 32.530 1.00 67.77 144 TYR B O 1
ATOM 2614 N N . ARG B 1 135 ? 9.909 20.333 33.489 1.00 63.38 145 ARG B N 1
ATOM 2615 C CA . ARG B 1 135 ? 8.974 20.811 34.498 1.00 65.87 145 ARG B CA 1
ATOM 2616 C C . ARG B 1 135 ? 7.838 21.635 33.908 1.00 65.50 145 ARG B C 1
ATOM 2617 O O . ARG B 1 135 ? 6.766 21.759 34.520 1.00 66.14 145 ARG B O 1
ATOM 2625 N N . ARG B 1 136 ? 8.054 22.200 32.725 1.00 62.04 146 ARG B N 1
ATOM 2626 C CA . ARG B 1 136 ? 6.998 22.963 32.078 1.00 59.47 146 ARG B CA 1
ATOM 2627 C C . ARG B 1 136 ? 6.189 22.090 31.128 1.00 60.11 146 ARG B C 1
ATOM 2628 O O . ARG B 1 136 ? 5.417 22.604 30.330 1.00 63.56 146 ARG B O 1
ATOM 2636 N N . ASN B 1 137 ? 6.364 20.775 31.238 1.00 62.13 147 ASN B N 1
ATOM 2637 C CA . ASN B 1 137 ? 5.726 19.807 30.345 1.00 66.73 147 ASN B CA 1
ATOM 2638 C C . ASN B 1 137 ? 6.084 20.034 28.878 1.00 69.03 147 ASN B C 1
ATOM 2639 O O . ASN B 1 137 ? 5.242 19.871 27.988 1.00 70.23 147 ASN B O 1
ATOM 2644 N N . LEU B 1 138 ? 7.330 20.439 28.641 1.00 65.61 148 LEU B N 1
ATOM 2645 C CA . LEU B 1 138 ? 7.895 20.510 27.292 1.00 62.12 148 LEU B CA 1
ATOM 2646 C C . LEU B 1 138 ? 8.770 19.272 27.098 1.00 59.45 148 LEU B C 1
ATOM 2647 O O . LEU B 1 138 ? 9.732 19.068 27.834 1.00 59.82 148 LEU B O 1
ATOM 2652 N N . LYS B 1 139 ? 8.399 18.428 26.138 1.00 58.14 149 LYS B N 1
ATOM 2653 C CA . LYS B 1 139 ? 8.939 17.076 26.070 1.00 58.82 149 LYS B CA 1
ATOM 2654 C C . LYS B 1 139 ? 10.283 17.020 25.364 1.00 57.27 149 LYS B C 1
ATOM 2655 O O . LYS B 1 139 ? 11.057 16.088 25.578 1.00 55.93 149 LYS B O 1
ATOM 2661 N N . TYR B 1 140 ? 10.565 18.022 24.536 1.00 57.89 150 TYR B N 1
ATOM 2662 C CA . TYR B 1 140 ? 11.803 18.027 23.752 1.00 57.69 150 TYR B CA 1
ATOM 2663 C C . TYR B 1 140 ? 12.595 19.328 23.880 1.00 57.07 150 TYR B C 1
ATOM 2664 O O . TYR B 1 140 ? 12.069 20.356 24.286 1.00 57.11 150 TYR B O 1
ATOM 2673 N N . ILE B 1 141 ? 13.881 19.256 23.561 1.00 55.87 151 ILE B N 1
ATOM 2674 C CA . ILE B 1 141 ? 14.707 20.437 23.368 1.00 53.42 151 ILE B CA 1
ATOM 2675 C C . ILE B 1 141 ? 15.068 20.499 21.899 1.00 52.09 151 ILE B C 1
ATOM 2676 O O . ILE B 1 141 ? 15.455 19.486 21.343 1.00 53.99 151 ILE B O 1
ATOM 2681 N N . PHE B 1 142 ? 14.903 21.666 21.280 1.00 50.98 152 PHE B N 1
ATOM 2682 C CA . PHE B 1 142 ? 15.267 21.890 19.882 1.00 50.33 152 PHE B CA 1
ATOM 2683 C C . PHE B 1 142 ? 16.303 22.998 19.777 1.00 54.02 152 PHE B C 1
ATOM 2684 O O . PHE B 1 142 ? 16.364 23.882 20.641 1.00 52.95 152 PHE B O 1
ATOM 2692 N N . LEU B 1 143 ? 17.080 22.975 18.698 1.00 50.08 153 LEU B N 1
ATOM 2693 C CA . LEU B 1 143 ? 17.974 24.076 18.379 1.00 49.62 153 LEU B CA 1
ATOM 2694 C C . LEU B 1 143 ? 18.429 24.024 16.915 1.00 51.04 153 LEU B C 1
ATOM 2695 O O . LEU B 1 143 ? 18.371 22.978 16.288 1.00 53.04 153 LEU B O 1
ATOM 2700 N N . THR B 1 144 ? 18.908 25.152 16.415 1.00 53.46 154 THR B N 1
ATOM 2701 C CA . THR B 1 144 ? 19.547 25.191 15.097 1.00 52.54 154 THR B CA 1
ATOM 2702 C C . THR B 1 144 ? 21.039 25.339 15.319 1.00 53.24 154 THR B C 1
ATOM 2703 O O . THR B 1 144 ? 21.452 26.081 16.195 1.00 56.34 154 THR B O 1
ATOM 2707 N N . VAL B 1 145 ? 21.849 24.658 14.516 1.00 52.86 155 VAL B N 1
ATOM 2708 C CA . VAL B 1 145 ? 23.285 24.832 14.629 1.00 50.75 155 VAL B CA 1
ATOM 2709 C C . VAL B 1 145 ? 23.958 24.789 13.251 1.00 54.26 155 VAL B C 1
ATOM 2710 O O . VAL B 1 145 ? 23.656 23.927 12.441 1.00 58.01 155 VAL B O 1
ATOM 2714 N N . PHE B 1 146 ? 24.876 25.719 13.017 1.00 56.10 156 PHE B N 1
ATOM 2715 C CA . PHE B 1 146 ? 25.712 25.709 11.810 1.00 58.75 156 PHE B CA 1
ATOM 2716 C C . PHE B 1 146 ? 26.627 24.505 11.779 1.00 58.73 156 PHE B C 1
ATOM 2717 O O . PHE B 1 146 ? 27.311 24.224 12.770 1.00 57.29 156 PHE B O 1
ATOM 2725 N N . SER B 1 147 ? 26.698 23.834 10.631 1.00 59.50 157 SER B N 1
ATOM 2726 C CA . SER B 1 147 ? 27.638 22.739 10.468 1.00 59.81 157 SER B CA 1
ATOM 2727 C C . SER B 1 147 ? 29.065 23.252 10.650 1.00 59.35 157 SER B C 1
ATOM 2728 O O . SER B 1 147 ? 29.939 22.510 11.097 1.00 60.25 157 SER B O 1
ATOM 2731 N N . ALA B 1 148 ? 29.291 24.525 10.328 1.00 56.65 158 ALA B N 1
ATOM 2732 C CA . ALA B 1 148 ? 30.637 25.086 10.422 1.00 59.45 158 ALA B CA 1
ATOM 2733 C C . ALA B 1 148 ? 31.026 25.334 11.863 1.00 59.57 158 ALA B C 1
ATOM 2734 O O . ALA B 1 148 ? 32.195 25.473 12.167 1.00 61.59 158 ALA B O 1
ATOM 2736 N N . ASN B 1 149 ? 30.030 25.399 12.746 1.00 57.02 159 ASN B N 1
ATOM 2737 C CA . ASN B 1 149 ? 30.322 25.554 14.161 1.00 55.25 159 ASN B CA 1
ATOM 2738 C C . ASN B 1 149 ? 30.587 24.179 14.747 1.00 57.57 159 ASN B C 1
ATOM 2739 O O . ASN B 1 149 ? 29.778 23.651 15.512 1.00 56.72 159 ASN B O 1
ATOM 2744 N N . LEU B 1 150 ? 31.731 23.605 14.377 1.00 56.70 160 LEU B N 1
ATOM 2745 C CA . LEU B 1 150 ? 32.026 22.221 14.693 1.00 56.58 160 LEU B CA 1
ATOM 2746 C C . LEU B 1 150 ? 32.106 21.953 16.208 1.00 56.37 160 LEU B C 1
ATOM 2747 O O . LEU B 1 150 ? 31.697 20.892 16.661 1.00 55.19 160 LEU B O 1
ATOM 2752 N N . ASN B 1 151 ? 32.675 22.891 16.958 1.00 57.38 161 ASN B N 1
ATOM 2753 C CA . ASN B 1 151 ? 32.767 22.718 18.415 1.00 58.94 161 ASN B CA 1
ATOM 2754 C C . ASN B 1 151 ? 31.381 22.605 19.025 1.00 55.86 161 ASN B C 1
ATOM 2755 O O . ASN B 1 151 ? 31.126 21.729 19.839 1.00 56.56 161 ASN B O 1
ATOM 2760 N N . ALA B 1 152 ? 30.484 23.476 18.595 1.00 58.42 162 ALA B N 1
ATOM 2761 C CA . ALA B 1 152 ? 29.129 23.481 19.174 1.00 57.67 162 ALA B CA 1
ATOM 2762 C C . ALA B 1 152 ? 28.394 22.200 18.786 1.00 57.52 162 ALA B C 1
ATOM 2763 O O . ALA B 1 152 ? 27.750 21.560 19.614 1.00 56.46 162 ALA B O 1
ATOM 2765 N N . LEU B 1 153 ? 28.527 21.815 17.519 1.00 57.34 163 LEU B N 1
ATOM 2766 C CA . LEU B 1 153 ? 27.926 20.586 17.012 1.00 55.67 163 LEU B CA 1
ATOM 2767 C C . LEU B 1 153 ? 28.331 19.387 17.850 1.00 56.61 163 LEU B C 1
ATOM 2768 O O . LEU B 1 153 ? 27.489 18.582 18.263 1.00 58.10 163 LEU B O 1
ATOM 2773 N N . ASN B 1 154 ? 29.624 19.276 18.124 1.00 56.53 164 ASN B N 1
ATOM 2774 C CA . ASN B 1 154 ? 30.099 18.114 18.837 1.00 55.89 164 ASN B CA 1
ATOM 2775 C C . ASN B 1 154 ? 29.648 18.165 20.300 1.00 55.06 164 ASN B C 1
ATOM 2776 O O . ASN B 1 154 ? 29.285 17.144 20.865 1.00 58.79 164 ASN B O 1
ATOM 2781 N N . PHE B 1 155 ? 29.612 19.370 20.855 1.00 52.71 165 PHE B N 1
ATOM 2782 C CA . PHE B 1 155 ? 29.092 19.613 22.216 1.00 53.81 165 PHE B CA 1
ATOM 2783 C C . PHE B 1 155 ? 27.662 19.115 22.322 1.00 55.24 165 PHE B C 1
ATOM 2784 O O . PHE B 1 155 ? 27.334 18.334 23.215 1.00 57.05 165 PHE B O 1
ATOM 2792 N N . TYR B 1 156 ? 26.817 19.537 21.375 1.00 55.09 166 TYR B N 1
ATOM 2793 C CA . TYR B 1 156 ? 25.417 19.134 21.401 1.00 56.70 166 TYR B CA 1
ATOM 2794 C C . TYR B 1 156 ? 25.293 17.620 21.252 1.00 59.35 166 TYR B C 1
ATOM 2795 O O . TYR B 1 156 ? 24.466 16.990 21.897 1.00 60.03 166 TYR B O 1
ATOM 2804 N N . HIS B 1 157 ? 26.118 17.043 20.381 1.00 60.78 167 HIS B N 1
ATOM 2805 C CA . HIS B 1 157 ? 26.069 15.607 20.124 1.00 59.76 167 HIS B CA 1
ATOM 2806 C C . HIS B 1 157 ? 26.366 14.842 21.418 1.00 61.00 167 HIS B C 1
ATOM 2807 O O . HIS B 1 157 ? 25.791 13.789 21.690 1.00 61.28 167 HIS B O 1
ATOM 2814 N N . HIS B 1 158 ? 27.290 15.384 22.199 1.00 61.82 168 HIS B N 1
ATOM 2815 C CA . HIS B 1 158 ? 27.705 14.766 23.454 1.00 63.23 168 HIS B CA 1
ATOM 2816 C C . HIS B 1 158 ? 26.507 14.647 24.411 1.00 62.68 168 HIS B C 1
ATOM 2817 O O . HIS B 1 158 ? 26.448 13.740 25.235 1.00 64.81 168 HIS B O 1
ATOM 2824 N N . PHE B 1 159 ? 25.554 15.564 24.279 1.00 58.98 169 PHE B N 1
ATOM 2825 C CA . PHE B 1 159 ? 24.362 15.569 25.122 1.00 58.90 169 PHE B CA 1
ATOM 2826 C C . PHE B 1 159 ? 23.103 15.076 24.397 1.00 60.46 169 PHE B C 1
ATOM 2827 O O . PHE B 1 159 ? 21.983 15.552 24.662 1.00 62.04 169 PHE B O 1
ATOM 2835 N N . ASP B 1 160 ? 23.316 14.114 23.498 1.00 58.43 170 ASP B N 1
ATOM 2836 C CA . ASP B 1 160 ? 22.263 13.306 22.862 1.00 61.24 170 ASP B CA 1
ATOM 2837 C C . ASP B 1 160 ? 21.373 14.047 21.864 1.00 60.71 170 ASP B C 1
ATOM 2838 O O . ASP B 1 160 ? 20.297 13.555 21.505 1.00 62.34 170 ASP B O 1
ATOM 2843 N N . PHE B 1 161 ? 21.812 15.208 21.392 1.00 58.76 171 PHE B N 1
ATOM 2844 C CA . PHE B 1 161 ? 21.091 15.863 20.304 1.00 57.71 171 PHE B CA 1
ATOM 2845 C C . PHE B 1 161 ? 21.362 15.127 18.991 1.00 58.81 171 PHE B C 1
ATOM 2846 O O . PHE B 1 161 ? 22.495 14.738 18.716 1.00 63.08 171 PHE B O 1
ATOM 2854 N N . VAL B 1 162 ? 20.313 14.925 18.201 1.00 57.60 172 VAL B N 1
ATOM 2855 C CA . VAL B 1 162 ? 20.427 14.300 16.883 1.00 59.31 172 VAL B CA 1
ATOM 2856 C C . VAL B 1 162 ? 19.538 15.084 15.927 1.00 60.37 172 VAL B C 1
ATOM 2857 O O . VAL B 1 162 ? 18.633 15.787 16.378 1.00 60.26 172 VAL B O 1
ATOM 2861 N N . PRO B 1 163 ? 19.788 14.978 14.609 1.00 59.05 173 PRO B N 1
ATOM 2862 C CA . PRO B 1 163 ? 18.953 15.703 13.644 1.00 56.03 173 PRO B CA 1
ATOM 2863 C C . PRO B 1 163 ? 17.500 15.236 13.647 1.00 56.22 173 PRO B C 1
ATOM 2864 O O . PRO B 1 163 ? 17.245 14.034 13.649 1.00 58.55 173 PRO B O 1
ATOM 2868 N N . HIS B 1 164 ? 16.566 16.180 13.653 1.00 58.75 174 HIS B N 1
ATOM 2869 C CA . HIS B 1 164 ? 15.147 15.868 13.477 1.00 58.35 174 HIS B CA 1
ATOM 2870 C C . HIS B 1 164 ? 14.900 15.502 12.018 1.00 58.97 174 HIS B C 1
ATOM 2871 O O . HIS B 1 164 ? 15.699 15.846 11.158 1.00 58.20 174 HIS B O 1
ATOM 2878 N N . GLU B 1 165 ? 13.817 14.785 11.738 1.00 62.79 175 GLU B N 1
ATOM 2879 C CA . GLU B 1 165 ? 13.490 14.426 10.354 1.00 69.12 175 GLU B CA 1
ATOM 2880 C C . GLU B 1 165 ? 13.278 15.660 9.458 1.00 69.58 175 GLU B C 1
ATOM 2881 O O . GLU B 1 165 ? 13.471 15.580 8.253 1.00 73.58 175 GLU B O 1
ATOM 2887 N N . SER B 1 166 ? 12.893 16.792 10.049 1.00 68.16 176 SER B N 1
ATOM 2888 C CA . SER B 1 166 ? 12.704 18.048 9.306 1.00 66.46 176 SER B CA 1
ATOM 2889 C C . SER B 1 166 ? 14.026 18.746 8.991 1.00 60.44 176 SER B C 1
ATOM 2890 O O . SER B 1 166 ? 14.064 19.710 8.234 1.00 58.97 176 SER B O 1
ATOM 2893 N N . SER B 1 167 ? 15.100 18.268 9.610 1.00 58.22 177 SER B N 1
ATOM 2894 C CA . SER B 1 167 ? 16.423 18.838 9.432 1.00 54.28 177 SER B CA 1
ATOM 2895 C C . SER B 1 167 ? 16.990 18.604 8.041 1.00 54.73 177 SER B C 1
ATOM 2896 O O . SER B 1 167 ? 16.728 17.572 7.431 1.00 56.93 177 SER B O 1
ATOM 2899 N N . PRO B 1 168 ? 17.748 19.584 7.535 1.00 53.28 178 PRO B N 1
ATOM 2900 C CA . PRO B 1 168 ? 18.638 19.263 6.419 1.00 56.80 178 PRO B CA 1
ATOM 2901 C C . PRO B 1 168 ? 19.466 18.061 6.845 1.00 60.60 178 PRO B C 1
ATOM 2902 O O . PRO B 1 168 ? 19.765 17.940 8.037 1.00 60.71 178 PRO B O 1
ATOM 2906 N N . GLN B 1 169 ? 19.804 17.168 5.924 1.00 63.74 179 GLN B N 1
ATOM 2907 C CA . GLN B 1 169 ? 20.504 15.962 6.341 1.00 65.59 179 GLN B CA 1
ATOM 2908 C C . GLN B 1 169 ? 21.904 15.881 5.754 1.00 66.30 179 GLN B C 1
ATOM 2909 O O . GLN B 1 169 ? 22.177 16.368 4.654 1.00 64.67 179 GLN B O 1
ATOM 2915 N N . GLU B 1 170 ? 22.795 15.266 6.515 1.00 67.55 180 GLU B N 1
ATOM 2916 C CA . GLU B 1 170 ? 24.133 14.996 6.034 1.00 70.90 180 GLU B CA 1
ATOM 2917 C C . GLU B 1 170 ? 24.055 13.965 4.920 1.00 71.54 180 GLU B C 1
ATOM 2918 O O . GLU B 1 170 ? 23.161 13.112 4.919 1.00 69.22 180 GLU B O 1
ATOM 2924 N N . LYS B 1 171 ? 24.956 14.069 3.948 1.00 71.85 181 LYS B N 1
ATOM 2925 C CA . LYS B 1 171 ? 25.057 13.030 2.943 1.00 72.20 181 LYS B CA 1
ATOM 2926 C C . LYS B 1 171 ? 26.314 12.263 3.303 1.00 70.67 181 LYS B C 1
ATOM 2927 O O . LYS B 1 171 ? 27.389 12.837 3.461 1.00 70.52 181 LYS B O 1
ATOM 2933 N N . LYS B 1 172 ? 26.178 10.949 3.375 1.00 69.80 182 LYS B N 1
ATOM 2934 C CA . LYS B 1 172 ? 27.242 10.099 3.865 1.00 70.84 182 LYS B CA 1
ATOM 2935 C C . LYS B 1 172 ? 27.449 8.986 2.867 1.00 66.67 182 LYS B C 1
ATOM 2936 O O . LYS B 1 172 ? 26.495 8.306 2.496 1.00 68.49 182 LYS B O 1
ATOM 2942 N N . PHE B 1 173 ? 28.699 8.780 2.466 1.00 63.92 183 PHE B N 1
ATOM 2943 C CA . PHE B 1 173 ? 29.029 7.775 1.466 1.00 64.88 183 PHE B CA 1
ATOM 2944 C C . PHE B 1 173 ? 29.745 6.618 2.143 1.00 66.46 183 PHE B C 1
ATOM 2945 O O . PHE B 1 173 ? 30.451 6.813 3.141 1.00 65.73 183 PHE B O 1
ATOM 2953 N N . ARG B 1 174 ? 29.578 5.416 1.599 1.00 67.17 184 ARG B N 1
ATOM 2954 C CA . ARG B 1 174 ? 30.258 4.251 2.154 1.00 67.96 184 ARG B CA 1
ATOM 2955 C C . ARG B 1 174 ? 31.775 4.440 2.095 1.00 67.99 184 ARG B C 1
ATOM 2956 O O . ARG B 1 174 ? 32.506 3.936 2.957 1.00 69.03 184 ARG B O 1
ATOM 2958 N N . SER B 1 175 ? 32.235 5.217 1.114 1.00 63.49 185 SER B N 1
ATOM 2959 C CA . SER B 1 175 ? 33.65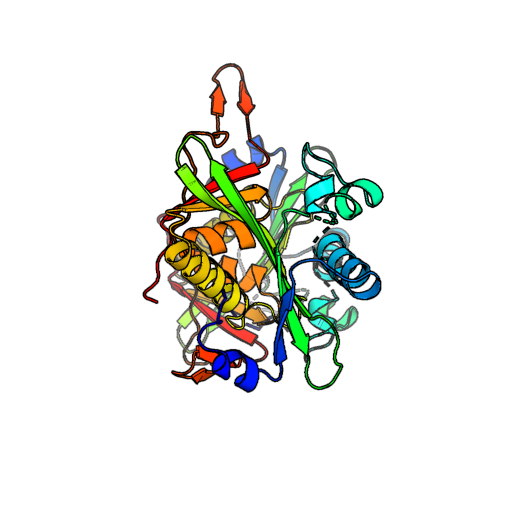4 5.579 0.995 1.00 63.89 185 SER B CA 1
ATOM 2960 C C . SER B 1 175 ? 34.214 6.351 2.192 1.00 64.63 185 SER B C 1
ATOM 2961 O O . SER B 1 175 ? 35.434 6.468 2.348 1.00 63.68 185 SER B O 1
ATOM 2964 N N . GLY B 1 176 ? 33.330 6.908 3.013 1.00 65.27 186 GLY B N 1
ATOM 2965 C CA . GLY B 1 176 ? 33.757 7.701 4.149 1.00 64.87 186 GLY B CA 1
ATOM 2966 C C . GLY B 1 176 ? 33.577 9.189 3.919 1.00 63.63 186 GLY B C 1
ATOM 2967 O O . GLY B 1 176 ? 33.707 9.984 4.847 1.00 65.02 186 GLY B O 1
ATOM 2968 N N . LYS B 1 177 ? 33.282 9.575 2.681 1.00 62.05 187 LYS B N 1
ATOM 2969 C CA . LYS B 1 177 ? 33.018 10.977 2.384 1.00 64.23 187 LYS B CA 1
ATOM 2970 C C . LYS B 1 177 ? 31.721 11.438 3.034 1.00 63.09 187 LYS B C 1
ATOM 2971 O O . LYS B 1 177 ? 30.718 10.731 3.010 1.00 62.67 187 LYS B O 1
ATOM 2977 N N . VAL B 1 178 ? 31.761 12.596 3.673 1.00 62.86 188 VAL B N 1
ATOM 2978 C CA . VAL B 1 178 ? 30.541 13.186 4.192 1.00 66.96 188 VAL B CA 1
ATOM 2979 C C . VAL B 1 178 ? 30.390 14.609 3.675 1.00 65.16 188 VAL B C 1
ATOM 2980 O O . VAL B 1 178 ? 31.359 15.361 3.586 1.00 64.22 188 VAL B O 1
ATOM 2984 N N . ILE B 1 179 ? 29.170 14.946 3.281 1.00 64.92 189 ILE B N 1
ATOM 2985 C CA . ILE B 1 179 ? 28.837 16.292 2.854 1.00 64.31 189 ILE B CA 1
ATOM 2986 C C . ILE B 1 179 ? 27.777 16.817 3.822 1.00 62.62 189 ILE B C 1
ATOM 2987 O O . ILE B 1 179 ? 26.709 16.220 3.952 1.00 62.32 189 ILE B O 1
ATOM 2992 N N . HIS B 1 180 ? 28.073 17.940 4.469 1.00 61.45 190 HIS B N 1
ATOM 2993 C CA . HIS B 1 180 ? 27.193 18.557 5.469 1.00 60.78 190 HIS B CA 1
ATOM 2994 C C . HIS B 1 180 ? 26.349 19.707 4.906 1.00 60.79 190 HIS B C 1
ATOM 2995 O O . HIS B 1 180 ? 26.828 20.506 4.101 1.00 62.47 190 HIS B O 1
ATOM 3002 N N . PRO B 1 181 ? 25.064 19.763 5.293 1.00 59.28 191 PRO B N 1
ATOM 3003 C CA . PRO B 1 181 ? 24.205 20.891 4.933 1.00 60.76 191 PRO B CA 1
ATOM 3004 C C . PRO B 1 181 ? 24.700 22.127 5.678 1.00 62.27 191 PRO B C 1
ATOM 3005 O O . PRO B 1 181 ? 25.563 21.974 6.555 1.00 64.84 191 PRO B O 1
ATOM 3009 N N . ASP B 1 182 ? 24.189 23.318 5.379 1.00 59.06 192 ASP B N 1
ATOM 3010 C CA . ASP B 1 182 ? 24.726 24.494 6.057 1.00 60.57 192 ASP B CA 1
ATOM 3011 C C . ASP B 1 182 ? 24.298 24.591 7.524 1.00 58.35 192 ASP B C 1
ATOM 3012 O O . ASP B 1 182 ? 24.946 25.279 8.308 1.00 57.54 192 ASP B O 1
ATOM 3017 N N . TYR B 1 183 ? 23.250 23.864 7.894 1.00 56.37 193 TYR B N 1
ATOM 3018 C CA . TYR B 1 183 ? 22.819 23.791 9.294 1.00 53.22 193 TYR B CA 1
ATOM 3019 C C . TYR B 1 183 ? 22.071 22.498 9.563 1.00 53.86 193 TYR B C 1
ATOM 3020 O O . TYR B 1 183 ? 21.606 21.808 8.640 1.00 54.88 193 TYR B O 1
ATOM 3029 N N . TYR B 1 184 ? 21.939 22.197 10.846 1.00 54.56 194 TYR B N 1
ATOM 3030 C CA . TYR B 1 184 ?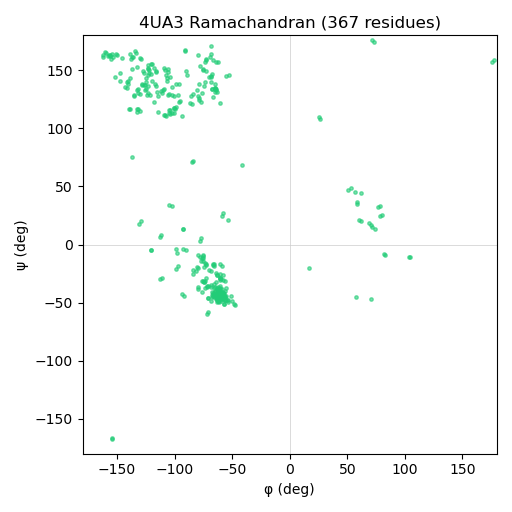 21.129 21.102 11.320 1.00 52.73 194 TYR B CA 1
ATOM 3031 C C . TYR B 1 184 ? 20.082 21.646 12.275 1.00 52.83 194 TYR B C 1
ATOM 3032 O O . TYR B 1 184 ? 20.313 22.648 12.937 1.00 55.32 194 TYR B O 1
ATOM 3041 N N . ILE B 1 185 ? 18.939 20.979 12.318 1.00 52.38 195 ILE B N 1
ATOM 3042 C CA . ILE B 1 185 ? 17.962 21.211 13.357 1.00 50.03 195 ILE B CA 1
ATOM 3043 C C . ILE B 1 185 ? 18.051 19.977 14.233 1.00 51.56 195 ILE B C 1
ATOM 3044 O O . ILE B 1 185 ? 17.684 18.877 13.819 1.00 52.76 195 ILE B O 1
ATOM 3049 N N . LEU B 1 186 ? 18.568 20.162 15.441 1.00 52.04 196 LEU B N 1
ATOM 3050 C CA . LEU B 1 186 ? 18.797 19.050 16.341 1.00 54.20 196 LEU B CA 1
ATOM 3051 C C . LEU B 1 186 ? 17.756 19.046 17.443 1.00 54.31 196 LEU B C 1
ATOM 3052 O O . LEU B 1 186 ? 17.253 20.096 17.824 1.00 51.52 196 LEU B O 1
ATOM 3057 N N . TYR B 1 187 ? 17.453 17.860 17.957 1.00 54.57 197 TYR B N 1
ATOM 3058 C CA . TYR B 1 187 ? 16.589 17.755 19.120 1.00 55.67 197 TYR B CA 1
ATOM 3059 C C . TYR B 1 187 ? 16.922 16.533 19.964 1.00 57.25 197 TYR B C 1
ATOM 3060 O O . TYR B 1 187 ? 17.617 15.609 19.523 1.00 56.95 197 TYR B O 1
ATOM 3069 N N . THR B 1 188 ? 16.430 16.560 21.196 1.00 57.01 198 THR B N 1
ATOM 3070 C CA . THR B 1 188 ? 16.523 15.439 22.113 1.00 59.08 198 THR B CA 1
ATOM 3071 C C . THR B 1 188 ? 15.411 15.569 23.146 1.00 59.07 198 THR B C 1
ATOM 3072 O O . THR B 1 188 ? 14.824 16.644 23.314 1.00 59.80 198 THR B O 1
ATOM 3076 N N . LYS B 1 189 ? 15.122 14.480 23.840 1.00 56.28 199 LYS B N 1
ATOM 3077 C CA . LYS B 1 189 ? 14.087 14.531 24.864 1.00 59.01 199 LYS B CA 1
ATOM 3078 C C . LYS B 1 189 ? 14.553 15.400 26.019 1.00 58.69 199 LYS B C 1
ATOM 3079 O O . LYS B 1 189 ? 15.732 15.394 26.372 1.00 59.41 199 LYS B O 1
ATOM 3085 N N . SER B 1 190 ? 13.625 16.141 26.615 1.00 57.41 200 SER B N 1
ATOM 3086 C CA . SER B 1 190 ? 13.924 16.874 27.841 1.00 57.12 200 SER B CA 1
ATOM 3087 C C . SER B 1 190 ? 14.109 15.853 28.940 1.00 58.35 200 SER B C 1
ATOM 3088 O O . SER B 1 190 ? 13.687 14.705 28.801 1.00 59.29 200 SER B O 1
ATOM 3091 N N . ARG B 1 191 ? 14.747 16.261 30.027 1.00 57.09 201 ARG B N 1
ATOM 3092 C CA . ARG B 1 191 ? 15.055 15.326 31.095 1.00 62.89 201 ARG B CA 1
ATOM 3093 C C . ARG B 1 191 ? 15.037 15.988 32.459 1.00 65.27 201 ARG B C 1
ATOM 3094 O O . ARG B 1 191 ? 15.484 17.123 32.614 1.00 66.31 201 ARG B O 1
ATOM 3102 N N . LYS B 1 192 ? 14.518 15.267 33.446 1.00 68.12 202 LYS B N 1
ATOM 3103 C CA . LYS B 1 192 ? 14.493 15.770 34.815 1.00 69.23 202 LYS B CA 1
ATOM 3104 C C . LYS B 1 192 ? 15.644 15.177 35.613 1.00 69.81 202 LYS B C 1
ATOM 3105 O O . LYS B 1 192 ? 16.063 15.736 36.623 1.00 70.70 202 LYS B O 1
ATOM 3111 N N . ASP B 1 193 ? 16.171 14.056 35.136 1.00 71.44 203 ASP B N 1
ATOM 3112 C CA . ASP B 1 193 ? 17.243 13.358 35.829 1.00 75.45 203 ASP B CA 1
ATOM 3113 C C . ASP B 1 193 ? 18.599 13.561 35.151 1.00 76.75 203 ASP B C 1
ATOM 3114 O O . ASP B 1 193 ? 18.808 13.143 34.007 1.00 79.56 203 ASP B O 1
ATOM 3119 N N . TRP B 1 194 ? 19.517 14.210 35.862 1.00 76.29 204 TRP B N 1
ATOM 3120 C CA . TRP B 1 194 ? 20.868 14.454 35.357 1.00 74.86 204 TRP B CA 1
ATOM 3121 C C . TRP B 1 194 ? 21.918 13.986 36.358 1.00 76.26 204 TRP B C 1
ATOM 3122 O O . TRP B 1 194 ? 21.587 13.658 37.489 1.00 80.08 204 TRP B O 1
#

Sequence (371 aa):
SRRVTLEDVDFLKNLGVWVEIYHHLEKGLLQQCFNLVKKNEALYRQSSFGWDDSEKLKEEEKLEYICIFEKTSKKLVGFLSFEDTVEAGLTCLYIYEIQLDEHIRGRNVGKWLLKNASILAYRRNLKYIFLTVFSANLNALNFYHHFDFVPHESSPQEKKFRSGKVIHPDYYILYTKSRKDWSRRKTQEIKNVTLEDVDFLKNLGVWVEIYHHLEKGLLQQCFNLVKKNEALYRQSSFGWDDSEKLKEEEKLEYICIFEKTSKKLVGFLSFEDTVEAGLTCLYIYEIQLDEHIRGRNVGKWLLKNASILAYRRNLKYIFLTVFSANLNALNFYHHFDFVPHESSPQEKKFRSGKVIHPDYYILYTKSRKDW

Nearest PDB structures (foldseek):
  4ua3-assembly1_A  TM=1.001E+00  e=1.050E-38  Schizosaccharomyces pombe 972h-
  4ua3-assembly2_B  TM=9.257E-01  e=6.398E-37  Schizosaccharomyces pombe 972h-
  4u9w-assembly3_C  TM=9.138E-01  e=3.341E-15  Homo sapiens
  4u9w-assembly4_D  TM=9.008E-01  e=5.499E-15  Homo sapiens
  7kpu-assembly2_A  TM=8.997E-01  e=7.990E-15  Homo sapiens

Secondary structure (DSSP, 8-state):
----PPS-HHHHHTTTEEEEEESS--HHHHHHHHHHHHH--HHHHHSTT---HHHHHH-----EEEEEEETTT--EEEEEEEEEEEETTEEEEEEEEEEE-GGGTTSSHHHHHHHHHHHHHHHTT--EEEEEEETT-HHHHHHHHHTT-EE-TTS---EE-TTS-EE--SEEEEEEE--S--/-----------PPS-HHHHHTTTEEEEEESS--HHHHHHHHHHHHH--HHHHHSTT---HHHHHH-----EEEEEEETTT--EEEEEEEEEEEETTEEEEEEEEEEE-GGGTTSSHHHHHHHHHHHHHHHTT--EEEEEEETT-HHHHHHHHHTT-EE-TTS---EE-TTS-EE--SEEEEEEE--S--

GO terms:
  GO:0004596 protein-N-terminal amino-acid acetyltransferase activity (F, EXP)
  GO:0051604 protein maturation (P, EXP)
  GO:0032153 cell division site (C, HDA)
  GO:0005634 nucleus (C, HDA)
  GO:0005737 cytoplasm (C, HDA)
  GO:0005829 cytosol (C, HDA)

Foldseek 3Di:
DVVLVAPPQVLVVVVQKGKDKFQWDDPVVLVQVLVQVVVVQPLQCPAPNHDDSVVVSVCTHQKIKIWMAHNPVRGTFWIWIWGFDADPNATETETEDTTGHPVCPPVCVSVRRVLRSLQVCVVVVRFKYKYKDFPVPVVVVVVVVVVPKDADPPFDDWDADPVGDTDDHGMTMIMDTRDNDD/DVVVVDDDDDDDFDPQVLQVVVQKHKDKDQADDPVVLVLVLVQVVVVQVLQCVFPNHDDSVVVSVCGHQKMKIWMAHNVVRGTFWIWIWGFDADPNATETETEDTGGHPVPPPSCVSVRRVLRRLQVCVVVVRFKYKYKDFVVPVVVVVVVVVVPKDADPPWDDWDADPVGDIDDDRMGIIMDTRDNDD

B-factor: mean 65.44, std 11.95, range [40.65, 115.91]

InterPro domains:
  IPR000182 GNAT domain [PF00583] (55-157)
  IPR000182 GNAT domain [PS51186] (25-188)
  IPR016181 Acyl-CoA N-acyltransferase [SSF55729] (35-166)
  IPR039949 N-alpha-acetyltransferase 40 [PTHR20531] (24-185)